Protein AF-A0A1H1GYV3-F1 (afdb_monomer)

Secondary structure (DSSP, 8-state):
-HHHHHHHHHHHHHHHHHHHHHHHHHHHHHS--TTGGGS-GGGS---PPP---TT--HHHHHHHHHHHHHHHH---HHHHTTT--S--HHHHHHHHHHHTT-----TTTSSS----HHHHHHHHHHTT-EEETTS---TT-EEEE-TT-TTTSSEEEEEEEEETTEEEEEEEEETTEEEEEEEETT--TTEEEEE----

Nearest PDB structures (foldseek):
  5d74-assembly1_A  TM=6.575E-01  e=1.748E-05  Streptococcus phage phi7917
  5d74-assembly2_B  TM=6.013E-01  e=2.850E-05  Streptococcus phage phi7917
  5d76-assembly1_A  TM=6.238E-01  e=1.311E-04  Streptococcus phage phi7917
  5d76-assembly2_B  TM=6.082E-01  e=2.414E-04  Streptococcus phage phi7917
  2vpm-assembly2_B  TM=6.627E-01  e=3.247E-01  Leishmania major

Structure (mmCIF, N/CA/C/O backbone):
data_AF-A0A1H1GYV3-F1
#
_entry.id   AF-A0A1H1GYV3-F1
#
loop_
_atom_site.group_PDB
_atom_site.id
_atom_site.type_symbol
_atom_site.label_atom_id
_atom_site.label_alt_id
_atom_site.label_comp_id
_atom_site.label_asym_id
_atom_site.label_entity_id
_atom_site.label_seq_id
_atom_site.pdbx_PDB_ins_code
_atom_site.Cartn_x
_atom_site.Cartn_y
_atom_site.Cartn_z
_atom_site.occupancy
_atom_site.B_iso_or_equiv
_atom_site.auth_seq_id
_atom_site.auth_comp_id
_atom_site.auth_asym_id
_atom_site.auth_atom_id
_atom_site.pdbx_PDB_model_num
ATOM 1 N N . MET A 1 1 ? 23.212 -19.363 -56.302 1.00 52.62 1 MET A N 1
ATOM 2 C CA . MET A 1 1 ? 22.316 -20.035 -55.326 1.00 52.62 1 MET A CA 1
ATOM 3 C C . MET A 1 1 ? 22.814 -19.980 -53.867 1.00 52.62 1 MET A C 1
ATOM 5 O O . MET A 1 1 ? 21.992 -20.130 -52.973 1.00 52.62 1 MET A O 1
ATOM 9 N N . GLY A 1 2 ? 24.108 -19.724 -53.598 1.00 55.53 2 GLY A N 1
ATOM 10 C CA . GLY A 1 2 ? 24.676 -19.698 -52.234 1.00 55.53 2 GLY A CA 1
ATOM 11 C C . GLY A 1 2 ? 24.345 -18.466 -51.373 1.00 55.53 2 GLY A C 1
ATOM 12 O O . GLY A 1 2 ? 24.032 -18.627 -50.199 1.00 55.53 2 GLY A O 1
ATOM 13 N N . LEU A 1 3 ? 24.311 -17.253 -51.946 1.00 57.91 3 LEU A N 1
ATOM 14 C CA . LEU A 1 3 ? 24.071 -16.017 -51.172 1.00 57.91 3 LEU A CA 1
ATOM 15 C C . LEU A 1 3 ? 22.674 -15.945 -50.528 1.00 57.91 3 LEU A C 1
ATOM 17 O O . LEU A 1 3 ? 22.533 -15.451 -49.416 1.00 57.91 3 LEU A O 1
ATOM 21 N N . ARG A 1 4 ? 21.639 -16.480 -51.192 1.00 62.22 4 ARG A N 1
ATOM 22 C CA . ARG A 1 4 ? 20.269 -16.518 -50.645 1.00 62.22 4 ARG A CA 1
ATOM 23 C C . ARG A 1 4 ? 20.151 -17.456 -49.439 1.00 62.22 4 ARG A C 1
ATOM 25 O O . ARG A 1 4 ? 19.466 -17.123 -48.483 1.00 62.22 4 ARG A O 1
ATOM 32 N N . LYS A 1 5 ? 20.851 -18.597 -49.460 1.00 62.12 5 LYS A N 1
ATOM 33 C CA . LYS A 1 5 ? 20.875 -19.548 -48.336 1.00 62.12 5 LYS A CA 1
ATOM 34 C C . LYS A 1 5 ? 21.636 -18.979 -47.135 1.00 62.12 5 LYS A C 1
ATOM 36 O O . LYS A 1 5 ? 21.176 -19.133 -46.010 1.00 62.12 5 LYS A O 1
ATOM 41 N N . ALA A 1 6 ? 22.738 -18.267 -47.382 1.00 67.69 6 ALA A N 1
ATOM 42 C CA . ALA A 1 6 ? 23.487 -17.567 -46.339 1.00 67.69 6 ALA A CA 1
ATOM 43 C C . ALA A 1 6 ? 22.666 -16.434 -45.695 1.00 67.69 6 ALA A C 1
ATOM 45 O O . ALA A 1 6 ? 22.614 -16.343 -44.474 1.00 67.69 6 ALA A O 1
ATOM 46 N N . GLY A 1 7 ? 21.953 -15.629 -46.494 1.00 68.88 7 GLY A N 1
ATOM 47 C CA . GLY A 1 7 ? 21.085 -14.563 -45.976 1.00 68.88 7 GLY A CA 1
ATOM 48 C C . GLY A 1 7 ? 19.929 -15.082 -45.113 1.00 68.88 7 GLY A C 1
ATOM 49 O O . GLY A 1 7 ? 19.650 -14.516 -44.060 1.00 68.88 7 GLY A O 1
ATOM 50 N N . ILE A 1 8 ? 19.306 -16.198 -45.508 1.00 78.81 8 ILE A N 1
ATOM 51 C CA . ILE A 1 8 ? 18.246 -16.845 -44.717 1.00 78.81 8 ILE A CA 1
ATOM 52 C C . ILE A 1 8 ? 18.808 -17.418 -43.408 1.00 78.81 8 ILE A C 1
ATOM 54 O O . ILE A 1 8 ? 18.185 -17.259 -42.362 1.00 78.81 8 ILE A O 1
ATOM 58 N N . ALA A 1 9 ? 19.993 -18.035 -43.438 1.00 77.62 9 ALA A N 1
ATOM 59 C CA . ALA A 1 9 ? 20.633 -18.573 -42.237 1.00 77.62 9 ALA A CA 1
ATOM 60 C C . ALA A 1 9 ? 21.000 -17.471 -41.228 1.00 77.62 9 ALA A C 1
ATOM 62 O O . ALA A 1 9 ? 20.769 -17.629 -40.032 1.00 77.62 9 ALA A O 1
ATOM 63 N N . VAL A 1 10 ? 21.512 -16.333 -41.707 1.00 82.50 10 VAL A N 1
ATOM 64 C CA . VAL A 1 10 ? 21.817 -15.169 -40.860 1.00 82.50 10 VAL A CA 1
ATOM 65 C C . VAL A 1 10 ? 20.538 -14.569 -40.273 1.00 82.50 10 VAL A C 1
ATOM 67 O O . VAL A 1 10 ? 20.485 -14.314 -39.074 1.00 82.50 10 VAL A O 1
ATOM 70 N N . ALA A 1 11 ? 19.482 -14.404 -41.074 1.00 83.12 11 ALA A N 1
ATOM 71 C CA . ALA A 1 11 ? 18.203 -13.888 -40.587 1.00 83.12 11 ALA A CA 1
ATOM 72 C C . ALA A 1 11 ? 17.563 -14.809 -39.533 1.00 83.12 11 ALA A C 1
ATOM 74 O O . ALA A 1 11 ? 17.081 -14.327 -38.511 1.00 83.12 11 ALA A O 1
ATOM 75 N N . ALA A 1 12 ? 17.610 -16.129 -39.741 1.00 85.50 12 ALA A N 1
ATOM 76 C CA . ALA A 1 12 ? 17.116 -17.108 -38.774 1.00 85.50 12 ALA A CA 1
ATOM 77 C C . ALA A 1 12 ? 17.917 -17.077 -37.462 1.00 85.50 12 ALA A C 1
ATOM 79 O O . ALA A 1 12 ? 17.336 -17.162 -36.383 1.00 85.50 12 ALA A O 1
ATOM 80 N N . MET A 1 13 ? 19.237 -16.900 -37.547 1.00 89.19 13 MET A N 1
ATOM 81 C CA . MET A 1 13 ? 20.107 -16.772 -36.378 1.00 89.19 13 MET A CA 1
ATOM 82 C C . MET A 1 13 ? 19.813 -15.494 -35.586 1.00 89.19 13 MET A C 1
ATOM 84 O O . MET A 1 13 ? 19.689 -15.548 -34.366 1.00 89.19 13 MET A O 1
ATOM 88 N N . ILE A 1 14 ? 19.634 -14.360 -36.271 1.00 87.69 14 ILE A N 1
ATOM 89 C CA . ILE A 1 14 ? 19.254 -13.093 -35.632 1.00 87.69 14 ILE A CA 1
ATOM 90 C C . ILE A 1 14 ? 17.877 -13.224 -34.975 1.00 87.69 14 ILE A C 1
ATOM 92 O O . ILE A 1 14 ? 17.725 -12.853 -33.816 1.00 87.69 14 ILE A O 1
ATOM 96 N N . ALA A 1 15 ? 16.891 -13.798 -35.668 1.00 87.56 15 ALA A N 1
ATOM 97 C CA . ALA A 1 15 ? 15.563 -14.019 -35.103 1.00 87.56 15 ALA A CA 1
ATOM 98 C C . ALA A 1 15 ? 15.618 -14.913 -33.852 1.00 87.56 15 ALA A C 1
ATOM 100 O O . ALA A 1 15 ? 15.019 -14.574 -32.835 1.00 87.56 15 ALA A O 1
ATOM 101 N N . ALA A 1 16 ? 16.390 -16.003 -33.888 1.00 87.56 16 ALA A N 1
ATOM 102 C CA . ALA A 1 16 ? 16.585 -16.873 -32.732 1.00 87.56 16 ALA A CA 1
ATOM 103 C C . ALA A 1 16 ? 17.240 -16.135 -31.553 1.00 87.56 16 ALA A C 1
ATOM 105 O O . ALA A 1 16 ? 16.792 -16.287 -30.420 1.00 87.56 16 ALA A O 1
ATOM 106 N N . LEU A 1 17 ? 18.248 -15.294 -31.810 1.00 89.12 17 LEU A N 1
ATOM 107 C CA . LEU A 1 17 ? 18.886 -14.469 -30.779 1.00 89.12 17 LEU A CA 1
ATOM 108 C C . LEU A 1 17 ? 17.922 -13.440 -30.180 1.00 89.12 17 LEU A C 1
ATOM 110 O O . LEU A 1 17 ? 17.933 -13.245 -28.969 1.00 89.12 17 LEU A O 1
ATOM 114 N N . VAL A 1 18 ? 17.062 -12.822 -30.993 1.00 88.25 18 VAL A N 1
ATOM 115 C CA . VAL A 1 18 ? 16.036 -11.883 -30.512 1.00 88.25 18 VAL A CA 1
ATOM 116 C C . VAL A 1 18 ? 15.004 -12.601 -29.644 1.00 88.25 18 VAL A C 1
ATOM 118 O O . VAL A 1 18 ? 14.682 -12.109 -28.565 1.00 88.25 18 VAL A O 1
ATOM 121 N N . VAL A 1 19 ? 14.524 -13.779 -30.058 1.00 87.75 19 VAL A N 1
ATOM 122 C CA . VAL A 1 19 ? 13.586 -14.579 -29.252 1.00 87.75 19 VAL A CA 1
ATOM 123 C C . VAL A 1 19 ? 14.237 -15.044 -27.948 1.00 87.75 19 VAL A C 1
ATOM 125 O O . VAL A 1 19 ? 13.610 -14.956 -26.897 1.00 87.75 19 VAL A O 1
ATOM 128 N N . LEU A 1 20 ? 15.500 -15.479 -27.985 1.00 86.06 20 LEU A N 1
ATOM 129 C CA . LEU A 1 20 ? 16.248 -15.860 -26.784 1.00 86.06 20 LEU A CA 1
ATOM 130 C C . LEU A 1 20 ? 16.445 -14.672 -25.839 1.00 86.06 20 LEU A C 1
ATOM 132 O O . LEU A 1 20 ? 16.192 -14.803 -24.646 1.00 86.06 20 LEU A O 1
ATOM 136 N N . ALA A 1 21 ? 16.841 -13.509 -26.358 1.00 76.12 21 ALA A N 1
ATOM 137 C CA . ALA A 1 21 ? 17.006 -12.300 -25.558 1.00 76.12 21 ALA A CA 1
ATOM 138 C C . ALA A 1 21 ? 15.676 -11.854 -24.932 1.00 76.12 21 ALA A C 1
ATOM 140 O O . ALA A 1 21 ? 15.627 -11.583 -23.735 1.00 76.12 21 ALA A O 1
ATOM 141 N N . ALA A 1 22 ? 14.585 -11.852 -25.705 1.00 73.69 22 ALA A N 1
ATOM 142 C CA . ALA A 1 22 ? 13.250 -11.537 -25.202 1.00 73.69 22 ALA A CA 1
ATOM 143 C C . ALA A 1 22 ? 12.781 -12.551 -24.145 1.00 73.69 22 ALA A C 1
ATOM 145 O O . ALA A 1 22 ? 12.235 -12.155 -23.119 1.00 73.69 22 ALA A O 1
ATOM 146 N N . GLY A 1 23 ? 13.047 -13.843 -24.355 1.00 73.25 23 GLY A N 1
ATOM 147 C CA . GLY A 1 23 ? 12.748 -14.903 -23.395 1.00 73.25 23 GLY A CA 1
ATOM 148 C C . GLY A 1 23 ? 13.534 -14.760 -22.092 1.00 73.25 23 GLY A C 1
ATOM 149 O O . GLY A 1 23 ? 12.954 -14.909 -21.021 1.00 73.25 23 GLY A O 1
ATOM 150 N N . ILE A 1 24 ? 14.822 -14.406 -22.162 1.00 71.12 24 ILE A N 1
ATOM 151 C CA . ILE A 1 24 ? 15.667 -14.145 -20.985 1.00 71.12 24 ILE A CA 1
ATOM 152 C C . ILE A 1 24 ? 15.170 -12.915 -20.221 1.00 71.12 24 ILE A C 1
ATOM 154 O O . ILE A 1 24 ? 15.070 -12.976 -19.000 1.00 71.12 24 ILE A O 1
ATOM 158 N N . VAL A 1 25 ? 14.820 -11.830 -20.921 1.00 66.69 25 VAL A N 1
ATOM 159 C CA . VAL A 1 25 ? 14.255 -10.614 -20.309 1.00 66.69 25 VAL A CA 1
ATOM 160 C C . VAL A 1 25 ? 12.902 -10.900 -19.655 1.00 66.69 25 VAL A C 1
ATOM 162 O O . VAL A 1 25 ? 12.630 -10.425 -18.554 1.00 66.69 25 VAL A O 1
ATOM 165 N N . TRP A 1 26 ? 12.053 -11.705 -20.295 1.00 65.44 26 TRP A N 1
ATOM 166 C CA . TRP A 1 26 ? 10.778 -12.124 -19.719 1.00 65.44 26 TRP A CA 1
ATOM 167 C C . TRP A 1 26 ? 10.974 -13.012 -18.482 1.00 65.44 26 TRP A C 1
ATOM 169 O O . TRP A 1 26 ? 10.362 -12.767 -17.448 1.00 65.44 26 TRP A O 1
ATOM 179 N N . LEU A 1 27 ? 11.884 -13.989 -18.531 1.00 58.94 27 LEU A N 1
ATOM 180 C CA . LEU A 1 27 ? 12.191 -14.838 -17.376 1.00 58.94 27 LEU A CA 1
ATOM 181 C C . LEU A 1 27 ? 12.815 -14.054 -16.219 1.00 58.94 27 LEU A C 1
ATOM 183 O O . LEU A 1 27 ? 12.454 -14.305 -15.074 1.00 58.94 27 LEU A O 1
ATOM 187 N N . SER A 1 28 ? 13.723 -13.113 -16.491 1.00 56.78 28 SER A N 1
ATOM 188 C CA . SER A 1 28 ? 14.370 -12.311 -15.447 1.00 56.78 28 SER A CA 1
ATOM 189 C C . SER A 1 28 ? 13.454 -11.255 -14.833 1.00 56.78 28 SER A C 1
ATOM 191 O O . SER A 1 28 ? 13.684 -10.834 -13.702 1.00 56.78 28 SER A O 1
ATOM 193 N N . SER A 1 29 ? 12.421 -10.828 -15.563 1.00 55.75 29 SER A N 1
ATOM 194 C CA . SER A 1 29 ? 11.376 -9.943 -15.039 1.00 55.75 29 SER A CA 1
ATOM 195 C C . SER A 1 29 ? 10.282 -10.706 -14.288 1.00 55.75 29 SER A C 1
ATOM 197 O O . SER A 1 29 ? 9.739 -10.190 -13.313 1.00 55.75 29 SER A O 1
ATOM 199 N N . ALA A 1 30 ? 9.978 -11.939 -14.698 1.00 53.56 30 ALA A N 1
ATOM 200 C CA . ALA A 1 30 ? 8.976 -12.778 -14.047 1.00 53.56 30 ALA A CA 1
ATOM 201 C C . ALA A 1 30 ? 9.509 -13.518 -12.803 1.00 53.56 30 ALA A C 1
ATOM 203 O O . ALA A 1 30 ? 8.740 -13.764 -11.871 1.00 53.56 30 ALA A O 1
ATOM 204 N N . TYR A 1 31 ? 10.807 -13.846 -12.757 1.00 51.66 31 TYR A N 1
ATOM 205 C CA . TYR A 1 31 ? 11.422 -14.662 -11.705 1.00 51.66 31 TYR A CA 1
ATOM 206 C C . TYR A 1 31 ? 12.784 -14.107 -11.261 1.00 51.66 31 TYR A C 1
ATOM 208 O O . TYR A 1 31 ? 13.603 -13.696 -12.083 1.00 51.66 31 TYR A O 1
ATOM 216 N N . GLU A 1 32 ? 13.073 -14.159 -9.954 1.00 53.47 32 GLU A N 1
ATOM 217 C CA . GLU A 1 32 ? 14.425 -13.884 -9.458 1.00 53.47 32 GLU A CA 1
ATOM 218 C C . GLU A 1 32 ? 15.400 -14.952 -9.985 1.00 53.47 32 GLU A C 1
ATOM 220 O O . GLU A 1 32 ? 15.352 -16.122 -9.609 1.00 53.47 32 GLU A O 1
ATOM 225 N N . THR A 1 33 ? 16.312 -14.548 -10.866 1.00 59.09 33 THR A N 1
ATOM 226 C CA . THR A 1 33 ? 17.396 -15.404 -11.368 1.00 59.09 33 THR A CA 1
ATOM 227 C C . THR A 1 33 ? 18.579 -15.439 -10.387 1.00 59.09 33 THR A C 1
ATOM 229 O O . THR A 1 33 ? 18.759 -14.498 -9.605 1.00 59.09 33 THR A O 1
ATOM 232 N N . PRO A 1 34 ? 19.467 -16.454 -10.458 1.00 57.06 34 PRO A N 1
ATOM 233 C CA . PRO A 1 34 ? 20.711 -16.471 -9.680 1.00 57.06 34 PRO A CA 1
ATOM 234 C C . PRO A 1 34 ? 21.585 -15.224 -9.892 1.00 57.06 34 PRO A C 1
ATOM 236 O O . PRO A 1 34 ? 22.294 -14.811 -8.980 1.00 57.06 34 PRO A O 1
ATOM 239 N N . LEU A 1 35 ? 21.505 -14.603 -11.076 1.00 59.16 35 LEU A N 1
ATOM 240 C CA . LEU A 1 35 ? 22.253 -13.395 -11.423 1.00 59.16 35 LEU A CA 1
ATOM 241 C C . LEU A 1 35 ? 21.668 -12.146 -10.746 1.00 59.16 35 LEU A C 1
ATOM 243 O O . LEU A 1 35 ? 22.401 -11.327 -10.201 1.00 59.16 35 LEU A O 1
ATOM 247 N N . THR A 1 36 ? 20.340 -12.017 -10.737 1.00 59.72 36 THR A N 1
ATOM 248 C CA . THR A 1 36 ? 19.644 -10.878 -10.118 1.00 59.72 36 THR A CA 1
ATOM 249 C C . THR A 1 36 ? 19.607 -10.967 -8.598 1.00 59.72 36 THR A C 1
ATOM 251 O O . THR A 1 36 ? 19.524 -9.934 -7.945 1.00 59.72 36 THR A O 1
ATOM 254 N N . LYS A 1 37 ? 19.717 -12.169 -8.015 1.00 59.88 37 LYS A N 1
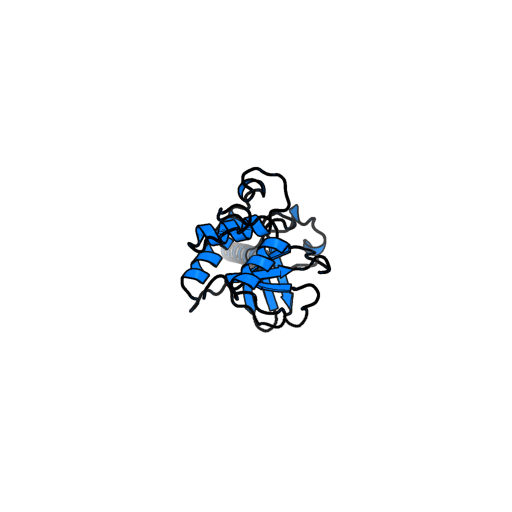ATOM 255 C CA . LYS A 1 37 ? 19.716 -12.390 -6.558 1.00 59.88 37 LYS A CA 1
ATOM 256 C C . LYS A 1 37 ? 20.755 -11.540 -5.815 1.00 59.88 37 LYS A C 1
ATOM 258 O O . LYS A 1 37 ? 20.495 -11.120 -4.692 1.00 59.88 37 LYS A O 1
ATOM 263 N N . HIS A 1 38 ? 21.907 -11.298 -6.442 1.00 64.12 38 HIS A N 1
ATOM 264 C CA . HIS A 1 38 ? 23.034 -10.571 -5.852 1.00 64.12 38 HIS A CA 1
ATOM 265 C C . HIS A 1 38 ? 23.146 -9.112 -6.304 1.00 64.12 38 HIS A C 1
ATOM 267 O O . HIS A 1 38 ? 24.066 -8.419 -5.873 1.00 64.12 38 HIS A O 1
ATOM 273 N N . LEU A 1 39 ? 22.242 -8.632 -7.163 1.00 64.75 39 LEU A N 1
ATOM 274 C CA . LEU A 1 39 ? 22.204 -7.213 -7.488 1.00 64.75 39 LEU A CA 1
ATOM 275 C C . LEU A 1 39 ? 21.705 -6.422 -6.268 1.00 64.75 39 LEU A C 1
ATOM 277 O O . LEU A 1 39 ? 20.747 -6.864 -5.623 1.00 64.75 39 LEU A O 1
ATOM 281 N N . PRO A 1 40 ? 22.297 -5.245 -5.980 1.00 61.78 40 PRO A N 1
ATOM 282 C CA . PRO A 1 40 ? 21.663 -4.243 -5.129 1.00 61.78 40 PRO A CA 1
ATOM 283 C C . PRO A 1 40 ? 20.214 -4.048 -5.582 1.00 61.78 40 PRO A C 1
ATOM 285 O O . PRO A 1 40 ? 19.962 -4.030 -6.791 1.00 61.78 40 PRO A O 1
ATOM 288 N N . ALA A 1 41 ? 19.259 -3.901 -4.661 1.00 61.09 41 ALA A N 1
ATOM 289 C CA . ALA A 1 41 ? 17.850 -3.762 -5.043 1.00 61.09 41 ALA A CA 1
ATOM 290 C C . ALA A 1 41 ? 17.605 -2.568 -5.975 1.00 61.09 41 ALA A C 1
ATOM 292 O O . ALA A 1 41 ? 16.713 -2.610 -6.813 1.00 61.09 41 ALA A O 1
ATOM 293 N N . GLU A 1 42 ? 18.468 -1.558 -5.896 1.00 60.94 42 GLU A N 1
ATOM 294 C CA . GLU A 1 42 ? 18.484 -0.366 -6.751 1.00 60.94 42 GLU A CA 1
ATOM 295 C C . GLU A 1 42 ? 18.727 -0.693 -8.235 1.00 60.94 42 GLU A C 1
ATOM 297 O O . GLU A 1 42 ? 18.334 0.063 -9.120 1.00 60.94 42 GLU A O 1
ATOM 302 N N . LEU A 1 43 ? 19.359 -1.838 -8.513 1.00 62.59 43 LEU A N 1
ATOM 303 C CA . LEU A 1 43 ? 19.640 -2.349 -9.855 1.00 62.59 43 LEU A CA 1
ATOM 304 C C . LEU A 1 43 ? 18.699 -3.491 -10.267 1.00 62.59 43 LEU A C 1
ATOM 306 O O . LEU A 1 43 ? 18.755 -3.941 -11.415 1.00 62.59 43 LEU A O 1
ATOM 310 N N . LYS A 1 44 ? 17.839 -3.982 -9.364 1.00 66.69 44 LYS A N 1
ATOM 311 C CA . LYS A 1 44 ? 16.824 -4.980 -9.714 1.00 66.69 44 LYS A CA 1
ATOM 312 C C . LYS A 1 44 ? 15.692 -4.292 -10.495 1.00 66.69 44 LYS A C 1
ATOM 314 O O . LYS A 1 44 ? 15.154 -3.289 -10.026 1.00 66.69 44 LYS A O 1
ATOM 319 N N . PRO A 1 45 ? 15.285 -4.814 -11.667 1.00 70.00 45 PRO A N 1
ATOM 320 C CA . PRO A 1 45 ? 14.138 -4.274 -12.387 1.00 70.00 45 PRO A CA 1
ATOM 321 C C . PRO A 1 45 ? 12.878 -4.324 -11.515 1.00 70.00 45 PRO A C 1
ATOM 323 O O . PRO A 1 45 ? 12.488 -5.394 -11.046 1.00 70.00 45 PRO A O 1
ATOM 326 N N . ARG A 1 46 ? 12.216 -3.178 -11.316 1.00 83.94 46 ARG A N 1
ATOM 327 C CA . ARG A 1 46 ? 10.893 -3.142 -10.683 1.00 83.94 46 ARG A CA 1
ATOM 328 C C . ARG A 1 46 ? 9.854 -3.592 -11.700 1.00 83.94 46 ARG A C 1
ATOM 330 O O . ARG A 1 46 ? 9.575 -2.887 -12.668 1.00 83.94 46 ARG A O 1
ATOM 337 N N . VAL A 1 47 ? 9.291 -4.771 -11.476 1.00 86.38 47 VAL A N 1
ATOM 338 C CA . VAL A 1 47 ? 8.266 -5.358 -12.340 1.00 86.38 47 VAL A CA 1
ATOM 339 C C . VAL A 1 47 ? 6.966 -5.392 -11.568 1.00 86.38 47 VAL A C 1
ATOM 341 O O . VAL A 1 47 ? 6.889 -5.969 -10.484 1.00 86.38 47 VAL A O 1
ATOM 344 N N . TYR A 1 48 ? 5.943 -4.751 -12.119 1.00 91.06 48 TYR A N 1
ATOM 345 C CA . TYR A 1 48 ? 4.620 -4.832 -11.528 1.00 91.06 48 TYR A CA 1
ATOM 346 C C . TYR A 1 48 ? 4.035 -6.220 -11.777 1.00 91.06 48 TYR A C 1
ATOM 348 O O . TYR A 1 48 ? 4.140 -6.732 -12.897 1.00 91.06 48 TYR A O 1
ATOM 356 N N . PRO A 1 49 ? 3.435 -6.847 -10.759 1.00 91.81 49 PRO A N 1
ATOM 357 C CA . PRO A 1 49 ? 2.880 -8.181 -10.902 1.00 91.81 49 PRO A CA 1
ATOM 358 C C . PRO A 1 49 ? 1.705 -8.196 -11.882 1.00 91.81 49 PRO A C 1
ATOM 360 O O . PRO A 1 49 ? 0.987 -7.212 -12.037 1.00 91.81 49 PRO A O 1
ATOM 363 N N . ALA A 1 50 ? 1.476 -9.340 -12.523 1.00 90.31 50 ALA A N 1
ATOM 364 C CA . ALA A 1 50 ? 0.237 -9.555 -13.256 1.00 90.31 50 ALA A CA 1
ATOM 365 C C . ALA A 1 50 ? -0.935 -9.571 -12.263 1.00 90.31 50 ALA A C 1
ATOM 367 O O . ALA A 1 50 ? -0.926 -10.340 -11.301 1.00 90.31 50 ALA A O 1
ATOM 368 N N . VAL A 1 51 ? -1.925 -8.713 -12.498 1.00 93.62 51 VAL A N 1
ATOM 369 C CA . VAL A 1 51 ? -3.112 -8.567 -11.654 1.00 93.62 51 VAL A CA 1
ATOM 370 C C . VAL A 1 51 ? -4.337 -8.905 -12.491 1.00 93.62 51 VAL A C 1
ATOM 372 O O . VAL A 1 51 ? -4.585 -8.260 -13.508 1.00 93.62 51 VAL A O 1
ATOM 375 N N . ASP A 1 52 ? -5.095 -9.914 -12.065 1.00 93.38 52 ASP A N 1
ATOM 376 C CA . ASP A 1 52 ? -6.401 -10.221 -12.643 1.00 93.38 52 ASP A CA 1
ATOM 377 C C . ASP A 1 52 ? -7.476 -9.407 -11.919 1.00 93.38 52 ASP A C 1
ATOM 379 O O . ASP A 1 52 ? -7.703 -9.578 -10.720 1.00 93.38 52 ASP A O 1
ATOM 383 N N . MET A 1 53 ? -8.111 -8.493 -12.651 1.00 95.12 53 MET A N 1
ATOM 384 C CA . MET A 1 53 ? -9.187 -7.640 -12.138 1.00 95.12 53 MET A CA 1
ATOM 385 C C . MET A 1 53 ? -10.578 -8.130 -12.559 1.00 95.12 53 MET A C 1
ATOM 387 O O . MET A 1 53 ? -11.583 -7.472 -12.279 1.00 95.12 53 MET A O 1
ATOM 391 N N . THR A 1 54 ? -10.655 -9.269 -13.250 1.00 95.62 54 THR A N 1
ATOM 392 C CA . THR A 1 54 ? -11.905 -9.790 -13.803 1.00 95.62 54 THR A CA 1
ATOM 393 C C . THR A 1 54 ? -12.895 -10.102 -12.686 1.00 95.62 54 THR A C 1
ATOM 395 O O . THR A 1 54 ? -12.604 -10.859 -11.765 1.00 95.62 54 THR A O 1
ATOM 398 N N . GLY A 1 55 ? -14.092 -9.518 -12.772 1.00 94.88 55 GLY A N 1
ATOM 399 C CA . GLY A 1 55 ? -15.160 -9.751 -11.796 1.00 94.88 55 GLY A CA 1
ATOM 400 C C . GLY A 1 55 ? -14.936 -9.112 -10.421 1.00 94.88 55 GLY A C 1
ATOM 401 O O . GLY A 1 55 ? -15.723 -9.378 -9.515 1.00 94.88 55 GLY A O 1
ATOM 402 N N . LEU A 1 56 ? -13.903 -8.277 -10.247 1.00 96.56 56 LEU A N 1
ATOM 403 C CA . LEU A 1 56 ? -13.731 -7.496 -9.022 1.00 96.56 56 LEU A CA 1
ATOM 404 C C . LEU A 1 56 ? -14.743 -6.347 -8.941 1.00 96.56 56 LEU A C 1
ATOM 406 O O . LEU A 1 56 ? -15.193 -5.810 -9.953 1.00 96.56 56 LEU A O 1
ATOM 410 N N . ASP A 1 57 ? -15.052 -5.938 -7.710 1.00 97.31 57 ASP A N 1
ATOM 411 C CA . ASP A 1 57 ? -15.832 -4.728 -7.451 1.00 97.31 57 ASP A CA 1
ATOM 412 C C . ASP A 1 57 ? -15.163 -3.493 -8.100 1.00 97.31 57 ASP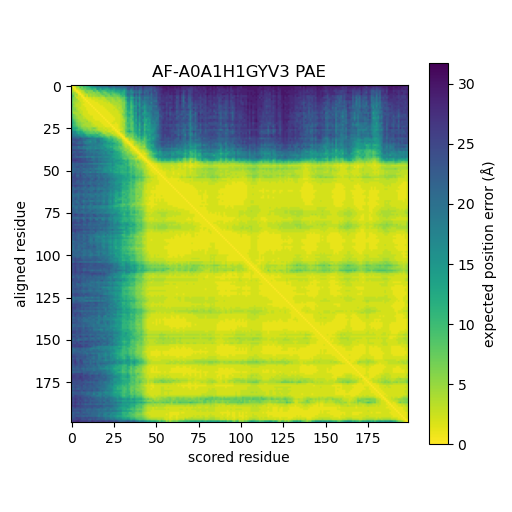 A C 1
ATOM 414 O O . ASP A 1 57 ? -13.938 -3.346 -7.991 1.00 97.31 57 ASP A O 1
ATOM 418 N N . PRO A 1 58 ? -15.918 -2.572 -8.734 1.00 98.06 58 PRO A N 1
ATOM 419 C CA . PRO A 1 58 ? -15.348 -1.389 -9.382 1.00 98.06 58 PRO A CA 1
ATOM 420 C C . PRO A 1 58 ? -14.457 -0.527 -8.475 1.00 98.06 58 PRO A C 1
ATOM 422 O O . PRO A 1 58 ? -13.515 0.103 -8.955 1.00 98.06 58 PRO A O 1
ATOM 425 N N . ALA A 1 59 ? -14.725 -0.478 -7.170 1.00 98.06 59 ALA A N 1
ATOM 426 C CA . ALA A 1 59 ? -13.881 0.231 -6.217 1.00 98.06 59 ALA A CA 1
ATOM 427 C C . ALA A 1 59 ? -12.535 -0.481 -6.002 1.00 98.06 59 ALA A C 1
ATOM 429 O O . ALA A 1 59 ? -11.505 0.185 -5.910 1.00 98.06 59 ALA A O 1
ATOM 430 N N . ARG A 1 60 ? -12.507 -1.823 -6.008 1.00 98.50 60 ARG A N 1
ATOM 431 C CA . ARG A 1 60 ? -11.251 -2.598 -5.975 1.00 98.50 60 ARG A CA 1
ATOM 432 C C . ARG A 1 60 ? -10.438 -2.381 -7.245 1.00 98.50 60 ARG A C 1
ATOM 434 O O . ARG A 1 60 ? -9.228 -2.208 -7.154 1.00 98.50 60 ARG A O 1
ATOM 441 N N . VAL A 1 61 ? -11.099 -2.320 -8.402 1.00 98.56 61 VAL A N 1
ATOM 442 C CA . VAL A 1 61 ? -10.441 -1.992 -9.678 1.00 98.56 61 VAL A CA 1
ATOM 443 C C . VAL A 1 61 ? -9.736 -0.635 -9.584 1.00 98.56 61 VAL A C 1
ATOM 445 O O . VAL A 1 61 ? -8.536 -0.569 -9.841 1.00 98.56 61 VAL A O 1
ATOM 448 N N . ARG A 1 62 ? -10.418 0.415 -9.095 1.00 98.62 62 ARG A N 1
ATOM 449 C CA . ARG A 1 62 ? -9.800 1.744 -8.910 1.00 98.62 62 ARG A CA 1
ATOM 450 C C . ARG A 1 62 ? -8.598 1.721 -7.965 1.00 98.62 62 ARG A C 1
ATOM 452 O O . ARG A 1 62 ? -7.585 2.344 -8.272 1.00 98.62 62 ARG A O 1
ATOM 459 N N . ILE A 1 63 ? -8.671 0.977 -6.853 1.00 98.81 63 ILE A N 1
ATOM 460 C CA . ILE A 1 63 ? -7.515 0.789 -5.957 1.00 98.81 63 ILE A CA 1
ATOM 461 C C . ILE A 1 63 ? -6.334 0.219 -6.743 1.00 98.81 63 ILE A C 1
ATOM 463 O O . ILE A 1 63 ? -5.244 0.783 -6.705 1.00 98.81 63 ILE A O 1
ATOM 467 N N . LEU A 1 64 ? -6.537 -0.878 -7.473 1.00 98.75 64 LEU A N 1
ATOM 468 C CA . LEU A 1 64 ? -5.457 -1.572 -8.173 1.00 98.75 64 LEU A CA 1
ATOM 469 C C . LEU A 1 64 ? -4.870 -0.732 -9.318 1.00 98.75 64 LEU A C 1
ATOM 471 O O . LEU A 1 64 ? -3.651 -0.711 -9.494 1.00 98.75 64 LEU A O 1
ATOM 475 N N . GLU A 1 65 ? -5.701 0.015 -10.046 1.00 98.56 65 GLU A N 1
ATOM 476 C CA . GLU A 1 65 ? -5.263 0.982 -11.061 1.00 98.56 65 GLU A CA 1
ATOM 477 C C . GLU A 1 65 ? -4.427 2.117 -10.451 1.00 98.56 65 GLU A C 1
ATOM 479 O O . GLU A 1 65 ? -3.371 2.473 -10.984 1.00 98.56 65 GLU A O 1
ATOM 484 N N . ASN A 1 66 ? -4.850 2.652 -9.303 1.00 98.69 66 ASN A N 1
ATOM 485 C CA . ASN A 1 66 ? -4.100 3.668 -8.570 1.00 98.69 66 ASN A CA 1
ATOM 486 C C . ASN A 1 66 ? -2.761 3.110 -8.055 1.00 98.69 66 ASN A C 1
ATOM 488 O O . ASN A 1 66 ? -1.724 3.737 -8.264 1.00 98.69 66 ASN A O 1
ATOM 492 N N . VAL A 1 67 ? -2.743 1.901 -7.482 1.00 98.75 67 VAL A N 1
ATOM 493 C CA . VAL A 1 67 ? -1.501 1.217 -7.074 1.00 98.75 67 VAL A CA 1
ATOM 494 C C . VAL A 1 67 ? -0.564 1.014 -8.267 1.00 98.75 67 VAL A C 1
ATOM 496 O O . VAL A 1 67 ? 0.634 1.268 -8.148 1.00 98.75 67 VAL A O 1
ATOM 499 N N . ARG A 1 68 ? -1.085 0.589 -9.427 1.00 98.31 68 ARG A N 1
ATOM 500 C CA . ARG A 1 68 ? -0.306 0.435 -10.667 1.00 98.31 68 ARG A CA 1
ATOM 501 C C . ARG A 1 68 ? 0.311 1.756 -11.109 1.00 98.31 68 ARG A C 1
ATOM 503 O O . ARG A 1 68 ? 1.512 1.797 -11.375 1.00 98.31 68 ARG A O 1
ATOM 510 N N . ARG A 1 69 ? -0.488 2.826 -11.159 1.00 98.25 69 ARG A N 1
ATOM 511 C CA . ARG A 1 69 ? -0.010 4.161 -11.535 1.00 98.25 69 ARG A CA 1
ATOM 512 C C . ARG A 1 69 ? 1.112 4.623 -10.612 1.00 98.25 69 ARG A C 1
ATOM 514 O O . ARG A 1 69 ? 2.132 5.106 -11.099 1.00 98.25 69 ARG A O 1
ATOM 521 N N . GLU A 1 70 ? 0.934 4.484 -9.301 1.00 98.06 70 GLU A N 1
ATOM 522 C CA . GLU A 1 70 ? 1.946 4.926 -8.345 1.00 98.06 70 GLU A CA 1
ATOM 523 C C . GLU A 1 70 ? 3.203 4.053 -8.399 1.00 98.06 70 GLU A C 1
ATOM 525 O O . GLU A 1 70 ? 4.309 4.587 -8.350 1.00 98.06 70 GLU A O 1
ATOM 530 N N . PHE A 1 71 ? 3.072 2.741 -8.609 1.00 97.56 71 PHE A N 1
ATOM 531 C CA . PHE A 1 71 ? 4.222 1.867 -8.848 1.00 97.56 71 PHE A CA 1
ATOM 532 C C . PHE A 1 71 ? 5.041 2.319 -10.065 1.00 97.56 71 PHE A C 1
ATOM 534 O O . PHE A 1 71 ? 6.271 2.400 -9.983 1.00 97.56 71 PHE A O 1
ATOM 541 N N . ASP A 1 72 ? 4.375 2.641 -11.177 1.00 96.06 72 ASP A N 1
ATOM 542 C CA . ASP A 1 72 ? 5.030 3.110 -12.402 1.00 96.06 72 ASP A CA 1
ATOM 543 C C . ASP A 1 72 ? 5.705 4.470 -12.203 1.00 96.06 72 ASP A C 1
ATOM 545 O O . ASP A 1 72 ? 6.847 4.657 -12.623 1.00 96.06 72 ASP A O 1
ATOM 549 N N . ALA A 1 73 ? 5.032 5.399 -11.518 1.00 96.75 73 ALA A N 1
ATOM 550 C CA . ALA A 1 73 ? 5.562 6.732 -11.252 1.00 96.75 73 ALA A CA 1
ATOM 551 C C . ALA A 1 73 ? 6.703 6.737 -10.220 1.00 96.75 73 ALA A C 1
ATOM 553 O O . ALA A 1 73 ? 7.580 7.594 -10.293 1.00 96.75 73 ALA A O 1
ATOM 554 N N . ASN A 1 74 ? 6.676 5.805 -9.259 1.00 95.81 74 ASN A N 1
ATOM 555 C CA . ASN A 1 74 ? 7.622 5.670 -8.147 1.00 95.81 74 ASN A CA 1
ATOM 556 C C . ASN A 1 74 ? 7.974 6.991 -7.463 1.00 95.81 74 ASN A C 1
ATOM 558 O O . ASN A 1 74 ? 9.146 7.334 -7.288 1.00 95.81 74 ASN A O 1
ATOM 562 N N . ARG A 1 75 ? 6.946 7.772 -7.134 1.00 95.69 75 ARG A N 1
ATOM 563 C CA . ARG A 1 75 ? 7.135 9.082 -6.512 1.00 95.69 75 ARG A CA 1
ATOM 564 C C . ARG A 1 75 ? 7.828 8.936 -5.149 1.00 95.69 75 ARG A C 1
ATOM 566 O O . ARG A 1 75 ? 7.654 7.913 -4.484 1.00 95.69 75 ARG A O 1
ATOM 573 N N . PRO A 1 76 ? 8.612 9.942 -4.722 1.00 95.81 76 PRO A N 1
ATOM 574 C CA . PRO A 1 76 ? 9.279 9.901 -3.426 1.00 95.81 76 PRO A CA 1
ATOM 575 C C . PRO A 1 76 ? 8.265 9.906 -2.279 1.00 95.81 76 PRO A C 1
ATOM 577 O O . PRO A 1 76 ? 7.158 10.419 -2.426 1.00 95.81 76 PRO A O 1
ATOM 580 N N . GLY A 1 77 ? 8.676 9.411 -1.110 1.00 95.94 77 GLY A N 1
ATOM 581 C CA . GLY A 1 77 ? 7.825 9.362 0.083 1.00 95.94 77 GLY A CA 1
ATOM 582 C C . GLY A 1 77 ? 7.216 10.706 0.470 1.00 95.94 77 GLY A C 1
ATOM 583 O O . GLY A 1 77 ? 6.030 10.767 0.770 1.00 95.94 77 GLY A O 1
ATOM 584 N N . THR A 1 78 ? 7.983 11.790 0.320 1.00 96.81 78 THR A N 1
ATOM 585 C CA . THR A 1 78 ? 7.545 13.173 0.576 1.00 96.81 78 THR A CA 1
ATOM 586 C C . THR A 1 78 ? 6.343 13.611 -0.261 1.00 96.81 78 THR A C 1
ATOM 588 O O . THR A 1 78 ? 5.637 14.534 0.133 1.00 96.81 78 THR A O 1
ATOM 591 N N . TYR A 1 79 ? 6.061 12.956 -1.391 1.00 97.31 79 TYR A N 1
ATOM 592 C CA . TYR A 1 79 ? 4.820 13.177 -2.135 1.00 97.31 79 TYR A CA 1
ATOM 593 C C . TYR A 1 79 ? 3.591 12.661 -1.369 1.00 97.31 79 TYR A C 1
ATOM 595 O O . TYR A 1 79 ? 2.554 13.319 -1.355 1.00 97.31 79 TYR A O 1
ATOM 603 N N . PHE A 1 80 ? 3.713 11.499 -0.723 1.00 97.62 80 PHE A N 1
ATOM 604 C CA . PHE A 1 80 ? 2.631 10.851 0.023 1.00 97.62 80 PHE A CA 1
ATOM 605 C C . PHE A 1 80 ? 2.483 11.425 1.437 1.00 97.62 80 PHE A C 1
ATOM 607 O O . PHE A 1 80 ? 1.364 11.583 1.920 1.00 97.62 80 PHE A O 1
ATOM 614 N N . SER A 1 81 ? 3.595 11.787 2.078 1.00 95.88 81 SER A N 1
ATOM 615 C CA . SER A 1 81 ? 3.650 12.333 3.441 1.00 95.88 81 SER A CA 1
ATOM 616 C C . SER A 1 81 ? 3.550 13.866 3.506 1.00 95.88 81 SER A C 1
ATOM 618 O O . SER A 1 81 ? 3.987 14.477 4.478 1.00 95.88 81 SER A O 1
ATOM 620 N N . GLU A 1 82 ? 3.004 14.519 2.472 1.00 93.94 82 GLU A N 1
ATOM 621 C CA . GLU A 1 82 ? 2.789 15.980 2.432 1.00 93.94 82 GLU A CA 1
ATOM 622 C C . GLU A 1 82 ? 4.063 16.808 2.723 1.00 93.94 82 GLU A C 1
ATOM 624 O O . GLU A 1 82 ? 4.025 17.867 3.348 1.00 93.94 82 GLU A O 1
ATOM 629 N N . GLY A 1 83 ? 5.214 16.324 2.250 1.00 95.38 83 GLY A N 1
ATOM 630 C CA . GLY A 1 83 ? 6.522 16.968 2.399 1.00 95.38 83 GLY A CA 1
ATOM 631 C C . GLY A 1 83 ? 7.315 16.556 3.643 1.00 95.38 83 GLY A C 1
ATOM 632 O O . GLY A 1 83 ? 8.449 17.005 3.792 1.00 95.38 83 GLY A O 1
ATOM 633 N N . VAL A 1 84 ? 6.766 15.707 4.517 1.00 95.25 84 VAL A N 1
ATOM 634 C CA . VAL A 1 84 ? 7.431 15.262 5.754 1.00 95.25 84 VAL A CA 1
ATOM 635 C C . VAL A 1 84 ? 8.379 14.088 5.484 1.00 95.25 84 VAL A C 1
ATOM 637 O O . VAL A 1 84 ? 8.020 13.130 4.802 1.00 95.25 84 VAL A O 1
ATOM 640 N N . GLU A 1 85 ? 9.592 14.126 6.039 1.00 95.38 85 GLU A N 1
ATOM 641 C CA . GLU A 1 85 ? 10.518 12.987 6.002 1.00 95.38 85 GLU A CA 1
ATOM 642 C C . GLU A 1 85 ? 10.179 11.972 7.105 1.00 95.38 85 GLU A C 1
ATOM 644 O O . GLU A 1 85 ? 10.572 12.125 8.260 1.00 95.38 85 GLU A O 1
ATOM 649 N N . GLU A 1 86 ? 9.436 10.923 6.748 1.00 94.44 86 GLU A N 1
ATOM 650 C CA . GLU A 1 86 ? 8.991 9.868 7.667 1.00 94.44 86 GLU A CA 1
ATOM 651 C C . GLU A 1 86 ? 8.769 8.527 6.936 1.00 94.44 86 GLU A C 1
ATOM 653 O O . GLU A 1 86 ? 8.712 8.497 5.702 1.00 94.44 86 GLU A O 1
ATOM 658 N N . PRO A 1 87 ? 8.625 7.395 7.657 1.00 96.81 87 PRO A N 1
ATOM 659 C CA . PRO A 1 87 ? 8.117 6.161 7.066 1.00 96.81 87 PRO A CA 1
ATOM 660 C C . PRO A 1 87 ? 6.709 6.361 6.489 1.00 96.81 87 PRO A C 1
ATOM 662 O O . PRO A 1 87 ? 5.764 6.597 7.227 1.00 96.81 87 PRO A O 1
ATOM 665 N N . TRP A 1 88 ? 6.560 6.192 5.177 1.00 98.38 88 TRP A N 1
ATOM 666 C CA . TRP A 1 88 ? 5.376 6.644 4.428 1.00 98.38 88 TRP A CA 1
ATOM 667 C C . TRP A 1 88 ? 4.503 5.504 3.872 1.00 98.38 88 TRP A C 1
ATOM 669 O O . TRP A 1 88 ? 3.687 5.701 2.974 1.00 98.38 88 TRP A O 1
ATOM 679 N N . CYS A 1 89 ? 4.660 4.273 4.371 1.00 98.50 89 CYS A N 1
ATOM 680 C CA . CYS A 1 89 ? 3.871 3.124 3.897 1.00 98.50 89 CYS A CA 1
ATOM 681 C C . CYS A 1 89 ? 2.357 3.288 4.134 1.00 98.50 89 CYS A C 1
ATOM 683 O O . CYS A 1 89 ? 1.554 2.964 3.261 1.00 98.50 89 CYS A O 1
ATOM 685 N N . ALA A 1 90 ? 1.950 3.844 5.280 1.00 98.56 90 ALA A N 1
ATOM 686 C CA . ALA A 1 90 ? 0.541 4.113 5.564 1.00 98.56 90 ALA A CA 1
ATOM 687 C C . ALA A 1 90 ? 0.030 5.388 4.868 1.00 98.56 90 ALA A C 1
ATOM 689 O O . ALA A 1 90 ? -1.140 5.438 4.481 1.00 98.56 90 ALA A O 1
ATOM 690 N N . ASP A 1 91 ? 0.899 6.368 4.605 1.00 98.50 91 ASP A N 1
ATOM 691 C CA . ASP A 1 91 ? 0.580 7.509 3.737 1.00 98.50 91 ASP A CA 1
ATOM 692 C C . ASP A 1 91 ? 0.298 7.079 2.302 1.00 98.50 91 ASP A C 1
ATOM 694 O O . ASP A 1 91 ? -0.667 7.546 1.693 1.00 98.50 91 ASP A O 1
ATOM 698 N N . PHE A 1 92 ? 1.097 6.145 1.778 1.00 98.75 92 PHE A N 1
ATOM 699 C CA . PHE A 1 92 ? 0.866 5.528 0.476 1.00 98.75 92 PHE A CA 1
ATOM 700 C C . PHE A 1 92 ? -0.519 4.876 0.420 1.00 98.75 92 PHE A C 1
ATOM 702 O O . PHE A 1 92 ? -1.300 5.173 -0.485 1.00 98.75 92 PHE A O 1
ATOM 709 N N . VAL A 1 93 ? -0.869 4.062 1.424 1.00 98.81 93 VAL A N 1
ATOM 710 C CA . VAL A 1 93 ? -2.207 3.455 1.519 1.00 98.81 93 VAL A CA 1
ATOM 711 C C . VAL A 1 93 ? -3.303 4.517 1.597 1.00 98.81 93 VAL A C 1
ATOM 713 O O . VAL A 1 93 ? -4.262 4.462 0.828 1.00 98.81 93 VAL A O 1
ATOM 716 N N . SER A 1 94 ? -3.157 5.509 2.475 1.00 98.50 94 SER A N 1
ATOM 717 C CA . SER A 1 94 ? -4.138 6.587 2.640 1.00 98.50 94 SER A CA 1
ATOM 718 C C . SER A 1 94 ? -4.353 7.369 1.339 1.00 98.50 94 SER A C 1
ATOM 720 O O . SER A 1 94 ? -5.489 7.688 0.990 1.00 98.50 94 SER A O 1
ATOM 722 N N . THR A 1 95 ? -3.271 7.642 0.605 1.00 98.56 95 THR A N 1
ATOM 723 C CA . THR A 1 95 ? -3.292 8.390 -0.658 1.00 98.56 95 THR A CA 1
ATOM 724 C C . THR A 1 95 ? -3.972 7.589 -1.758 1.00 98.56 95 THR A C 1
ATOM 726 O O . THR A 1 95 ? -4.886 8.097 -2.402 1.00 98.56 95 THR A O 1
ATOM 729 N N . VAL A 1 96 ? -3.593 6.319 -1.935 1.00 98.75 96 VAL A N 1
ATOM 730 C CA . VAL A 1 96 ? -4.234 5.433 -2.917 1.00 98.75 96 VAL A CA 1
ATOM 731 C C . VAL A 1 96 ? -5.726 5.296 -2.626 1.00 98.75 96 VAL A C 1
ATOM 733 O O . VAL A 1 96 ? -6.531 5.363 -3.553 1.00 98.75 96 VAL A O 1
ATOM 736 N N . LEU A 1 97 ? -6.121 5.133 -1.360 1.00 98.6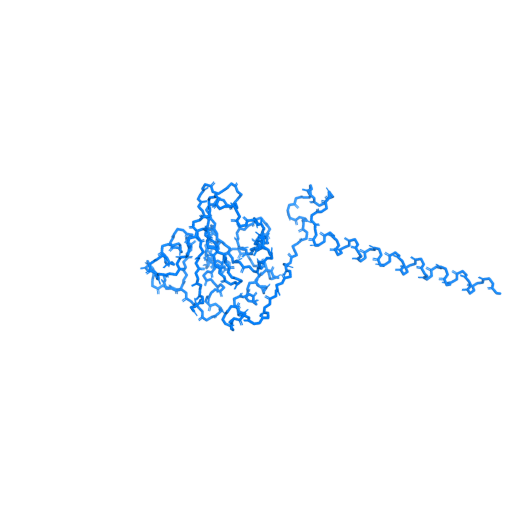9 97 LEU A N 1
ATOM 737 C CA . LEU A 1 97 ? -7.534 5.026 -0.999 1.00 98.69 97 LEU A CA 1
ATOM 738 C C . LEU A 1 97 ? -8.293 6.329 -1.262 1.00 98.69 97 LEU A C 1
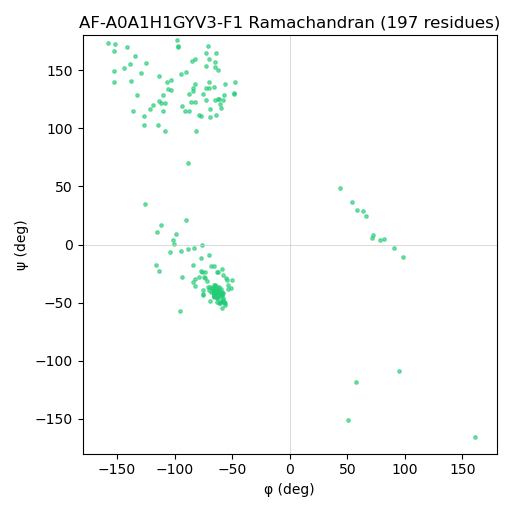ATOM 740 O O . LEU A 1 97 ? -9.374 6.278 -1.847 1.00 98.69 97 LEU A O 1
ATOM 744 N N . ARG A 1 98 ? -7.722 7.491 -0.926 1.00 98.25 98 ARG A N 1
ATOM 745 C CA . ARG A 1 98 ? -8.296 8.798 -1.281 1.00 98.25 98 ARG A CA 1
ATOM 746 C C . ARG A 1 98 ? -8.514 8.922 -2.788 1.00 98.25 98 ARG A C 1
ATOM 748 O O . ARG A 1 98 ? -9.620 9.242 -3.208 1.00 98.25 98 ARG A O 1
ATOM 755 N N . ASP A 1 99 ? -7.496 8.611 -3.583 1.00 98.31 99 ASP A N 1
ATOM 756 C CA . ASP A 1 99 ? -7.543 8.709 -5.047 1.00 98.31 99 ASP A CA 1
ATOM 757 C C . ASP A 1 99 ? -8.454 7.640 -5.687 1.00 98.31 99 ASP A C 1
ATOM 759 O O . ASP A 1 99 ? -8.722 7.685 -6.886 1.00 98.31 99 ASP A O 1
ATOM 763 N N . SER A 1 100 ? -8.927 6.667 -4.899 1.00 98.44 100 SER A N 1
ATOM 764 C CA . SER A 1 100 ? -9.890 5.629 -5.304 1.00 98.44 100 SER A CA 1
ATOM 765 C C . SER A 1 100 ? -11.334 5.942 -4.888 1.00 98.44 100 SER A C 1
ATOM 767 O O . SER A 1 100 ? -12.199 5.067 -4.996 1.00 98.44 100 SER A O 1
ATOM 769 N N . ASP A 1 101 ? -11.595 7.155 -4.389 1.00 97.75 101 ASP A N 1
ATOM 770 C CA . ASP A 1 101 ? -12.864 7.585 -3.778 1.00 97.75 101 ASP A CA 1
ATOM 771 C C . ASP A 1 101 ? -13.220 6.824 -2.486 1.00 97.75 101 ASP A C 1
ATOM 773 O O . ASP A 1 101 ? -14.386 6.634 -2.143 1.00 97.75 101 ASP A O 1
ATOM 777 N N . LEU A 1 102 ? -12.199 6.369 -1.757 1.00 97.50 102 LEU A N 1
ATOM 778 C CA . LEU A 1 102 ? -12.304 5.611 -0.506 1.00 97.50 102 LEU A CA 1
ATOM 779 C C . LEU A 1 102 ? -11.494 6.278 0.612 1.00 97.50 102 LEU A C 1
ATOM 781 O O . LEU A 1 102 ? -10.892 5.596 1.444 1.00 97.50 102 LEU A O 1
ATOM 785 N N . ALA A 1 103 ? -11.451 7.613 0.608 1.00 97.19 103 ALA A N 1
ATOM 786 C CA . ALA A 1 103 ? -10.709 8.398 1.586 1.00 97.19 103 ALA A CA 1
ATOM 787 C C . ALA A 1 103 ? -11.014 7.930 3.018 1.00 97.19 103 ALA A C 1
ATOM 789 O O . ALA A 1 103 ? -12.171 7.772 3.414 1.00 97.19 103 ALA A O 1
ATOM 790 N N . LEU A 1 104 ? -9.950 7.700 3.787 1.00 96.56 104 LEU A N 1
ATOM 791 C CA . LEU A 1 104 ? -10.064 7.365 5.200 1.00 96.56 104 LEU A CA 1
ATOM 792 C C . LEU A 1 104 ? -10.516 8.601 5.987 1.00 96.56 104 LEU A C 1
ATOM 794 O O . LEU A 1 104 ? -10.545 9.712 5.465 1.00 96.56 104 LEU A O 1
ATOM 798 N N . HIS A 1 105 ? -10.850 8.418 7.260 1.00 94.69 105 HIS A N 1
ATOM 799 C CA . HIS A 1 105 ? -11.108 9.527 8.174 1.00 94.69 105 HIS A CA 1
ATOM 800 C C . HIS A 1 105 ? -10.226 9.356 9.408 1.00 94.69 105 HIS A C 1
ATOM 802 O O . HIS A 1 105 ? -10.491 8.507 10.261 1.00 94.69 105 HIS A O 1
ATOM 808 N N . ASN A 1 106 ? -9.144 10.130 9.481 1.00 92.62 106 ASN A N 1
ATOM 809 C CA . ASN A 1 106 ? -8.189 10.063 10.573 1.00 92.62 106 ASN A CA 1
ATOM 810 C C . ASN A 1 106 ? -8.837 10.607 11.858 1.00 92.62 106 ASN A C 1
ATOM 812 O O . ASN A 1 106 ? -9.141 11.800 11.931 1.00 92.62 106 ASN A O 1
ATOM 816 N N . PRO A 1 107 ? -9.003 9.778 12.903 1.00 85.25 107 PRO A N 1
ATOM 817 C CA . PRO A 1 107 ? -9.653 10.204 14.140 1.00 85.25 107 PRO A CA 1
ATOM 818 C C . PRO A 1 107 ? -8.841 11.237 14.937 1.00 85.25 107 PRO A C 1
ATOM 820 O O . PRO A 1 107 ? -9.408 11.914 15.789 1.00 85.25 107 PRO A O 1
ATOM 823 N N . ASN A 1 108 ? -7.536 11.366 14.678 1.00 88.88 108 ASN A N 1
ATOM 824 C CA . ASN A 1 108 ? -6.639 12.253 15.421 1.00 88.88 108 ASN A CA 1
ATOM 825 C C . ASN A 1 108 ? -6.492 13.639 14.774 1.00 88.88 108 ASN A C 1
ATOM 827 O O . ASN A 1 108 ? -6.209 14.604 15.478 1.00 88.88 108 ASN A O 1
ATOM 831 N N . SER A 1 109 ? -6.661 13.748 13.451 1.00 89.62 109 SER A N 1
ATOM 832 C CA . SER A 1 109 ? -6.513 15.014 12.709 1.00 89.62 109 SER A CA 1
ATOM 833 C C . SER A 1 109 ? -7.801 15.506 12.043 1.00 89.62 109 SER A C 1
ATOM 835 O O . SER A 1 109 ? -7.862 16.665 11.644 1.00 89.62 109 SER A O 1
ATOM 837 N N . GLY A 1 110 ? -8.808 14.644 11.867 1.00 90.69 110 GLY A N 1
ATOM 838 C CA . GLY A 1 110 ? -10.007 14.935 11.072 1.00 90.69 110 GLY A CA 1
ATOM 839 C C . GLY A 1 110 ? -9.762 14.992 9.557 1.00 90.69 110 GLY A C 1
ATOM 840 O O . GLY A 1 110 ? -10.665 15.342 8.802 1.00 90.69 110 GLY A O 1
ATOM 841 N N . THR A 1 111 ? -8.550 14.669 9.093 1.00 93.00 111 THR A N 1
ATOM 842 C CA . THR A 1 111 ? -8.188 14.644 7.665 1.00 93.00 111 THR A CA 1
ATOM 843 C C . THR A 1 111 ? -8.267 13.226 7.095 1.00 93.00 111 THR A C 1
ATOM 845 O O . THR A 1 111 ? -8.516 12.266 7.818 1.00 93.00 111 THR A O 1
ATOM 848 N N . TRP A 1 112 ? -8.047 13.057 5.789 1.00 95.25 112 TRP A N 1
ATOM 849 C CA . TRP A 1 112 ? -8.047 11.732 5.154 1.00 95.25 112 TRP A CA 1
ATOM 850 C C . TRP A 1 112 ? -6.770 10.919 5.410 1.00 95.25 112 TRP A C 1
ATOM 852 O O . TRP A 1 112 ? -6.771 9.696 5.282 1.00 95.25 112 TRP A O 1
ATOM 862 N N . ARG A 1 113 ? -5.664 11.596 5.736 1.00 96.81 113 ARG A N 1
ATOM 863 C CA . ARG A 1 113 ? -4.324 11.008 5.811 1.00 96.81 113 ARG A CA 1
ATOM 864 C C . ARG A 1 113 ? -4.114 10.309 7.148 1.00 96.81 113 ARG A C 1
ATOM 866 O O . ARG A 1 113 ? -4.182 10.964 8.186 1.00 96.81 113 ARG A O 1
ATOM 873 N N . ILE A 1 114 ? -3.797 9.015 7.130 1.00 98.12 114 ILE A N 1
ATOM 874 C CA . ILE A 1 114 ? -3.353 8.250 8.302 1.00 98.12 114 ILE A CA 1
ATOM 875 C C . ILE A 1 114 ? -1.891 7.815 8.079 1.00 98.12 114 ILE A C 1
ATOM 877 O O . ILE A 1 114 ? -1.658 6.861 7.339 1.00 98.12 114 ILE A O 1
ATOM 881 N N . PRO A 1 115 ? -0.908 8.476 8.719 1.00 96.69 115 PRO A N 1
ATOM 882 C CA . PRO A 1 115 ? 0.514 8.244 8.428 1.00 96.69 115 PRO A CA 1
ATOM 883 C C . PRO A 1 115 ? 1.138 7.057 9.167 1.00 96.69 115 PRO A C 1
ATOM 885 O O . PRO A 1 115 ? 2.195 6.555 8.803 1.00 96.69 115 PRO A O 1
ATOM 888 N N . GLY A 1 116 ? 0.489 6.577 10.230 1.00 96.81 116 GLY A N 1
ATOM 889 C CA . GLY A 1 116 ? 1.003 5.484 11.051 1.00 96.81 116 GLY A CA 1
ATOM 890 C C . GLY A 1 116 ? 0.308 4.160 10.761 1.00 96.81 116 GLY A C 1
ATOM 891 O O . GLY A 1 116 ? -0.920 4.095 10.788 1.00 96.81 116 GLY A O 1
ATOM 892 N N . VAL A 1 117 ? 1.079 3.080 10.597 1.00 98.06 117 VAL A N 1
ATOM 893 C CA . VAL A 1 117 ? 0.555 1.704 10.452 1.00 98.06 117 VAL A CA 1
ATOM 894 C C . VAL A 1 117 ? -0.297 1.300 11.655 1.00 98.06 117 VAL A C 1
ATOM 896 O O . VAL A 1 117 ? -1.363 0.707 11.495 1.00 98.06 117 VAL A O 1
ATOM 899 N N . TYR A 1 118 ? 0.148 1.651 12.863 1.00 96.88 118 TYR A N 1
ATOM 900 C CA . TYR A 1 118 ? -0.603 1.389 14.090 1.00 96.88 118 TYR A CA 1
ATOM 901 C C . TYR A 1 118 ? -1.972 2.090 14.064 1.00 96.88 118 TYR A C 1
ATOM 903 O O . TYR A 1 118 ? -3.004 1.443 14.211 1.00 96.88 118 TYR A O 1
ATOM 911 N N . THR A 1 119 ? -2.001 3.390 13.757 1.00 97.00 119 THR A N 1
ATOM 912 C CA . THR A 1 119 ? -3.247 4.166 13.635 1.00 97.00 119 THR A CA 1
ATOM 913 C C . THR A 1 119 ? -4.149 3.644 12.514 1.00 97.00 119 THR A C 1
ATOM 915 O O . THR A 1 119 ? -5.368 3.608 12.667 1.00 97.00 119 THR A O 1
ATOM 918 N N . LEU A 1 120 ? -3.572 3.204 11.392 1.00 98.31 120 LEU A N 1
ATOM 919 C CA . LEU A 1 120 ? -4.312 2.601 10.282 1.00 98.31 120 LEU A CA 1
ATOM 920 C C . LEU A 1 120 ? -4.943 1.260 10.687 1.00 98.31 120 LEU A C 1
ATOM 922 O O . LEU A 1 120 ? -6.086 0.977 10.330 1.00 98.31 120 LEU A O 1
ATOM 926 N N . THR A 1 121 ? -4.224 0.463 11.476 1.00 98.31 121 THR A N 1
ATOM 927 C CA . THR A 1 121 ? -4.736 -0.782 12.061 1.00 98.31 121 THR A CA 1
ATOM 928 C C . THR A 1 121 ? -5.916 -0.499 12.984 1.00 98.31 121 THR A C 1
ATOM 930 O O . THR A 1 121 ? -6.984 -1.091 12.812 1.00 98.31 121 THR A O 1
ATOM 933 N N . GLU A 1 122 ? -5.763 0.450 13.914 1.00 97.56 122 GLU A N 1
ATOM 934 C CA . GLU A 1 122 ? -6.846 0.858 14.813 1.00 97.56 122 GLU A CA 1
ATOM 935 C C . GLU A 1 122 ? -8.060 1.391 14.044 1.00 97.56 122 GLU A C 1
ATOM 937 O O . GLU A 1 122 ? -9.195 1.101 14.420 1.00 97.56 122 GLU A O 1
ATOM 942 N N . TYR A 1 123 ? -7.842 2.134 12.953 1.00 97.62 123 TYR A N 1
ATOM 943 C CA . TYR A 1 123 ? -8.917 2.622 12.093 1.00 97.62 123 TYR A CA 1
ATOM 944 C C . TYR A 1 123 ? -9.742 1.461 11.521 1.00 97.62 123 TYR A C 1
ATOM 946 O O . TYR A 1 123 ? -10.953 1.405 11.738 1.00 97.62 123 TYR A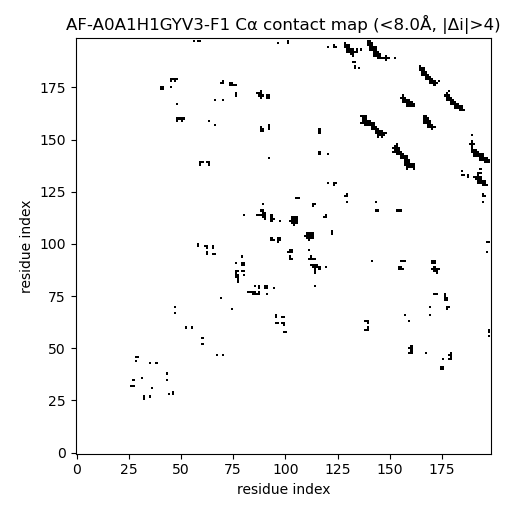 O 1
ATOM 954 N N . PHE A 1 124 ? -9.106 0.491 10.852 1.00 98.19 124 PHE A N 1
ATOM 955 C CA . PHE A 1 124 ? -9.833 -0.656 10.299 1.00 98.19 124 PHE A CA 1
ATOM 956 C C . PHE A 1 124 ? -10.520 -1.481 11.388 1.00 98.19 124 PHE A C 1
ATOM 958 O O . PHE A 1 124 ? -11.636 -1.959 11.176 1.00 98.19 124 PHE A O 1
ATOM 965 N N . GLN A 1 125 ? -9.893 -1.624 12.556 1.00 97.56 125 GLN A N 1
ATOM 966 C CA . GLN A 1 125 ? -10.485 -2.330 13.686 1.00 97.56 125 GLN A CA 1
ATOM 967 C C . GLN A 1 125 ? -11.755 -1.633 14.192 1.00 97.56 125 GLN A C 1
ATOM 969 O O . GLN A 1 125 ? -12.790 -2.284 14.333 1.00 97.56 125 GLN A O 1
ATOM 974 N N . ARG A 1 126 ? -11.701 -0.315 14.426 1.00 96.31 126 ARG A N 1
ATOM 975 C CA . ARG A 1 126 ? -12.843 0.481 14.916 1.00 96.31 126 ARG A CA 1
ATOM 976 C C . ARG A 1 126 ? -13.997 0.515 13.921 1.00 96.31 126 ARG A C 1
ATOM 978 O O . ARG A 1 126 ? -15.150 0.450 14.329 1.00 96.31 126 ARG A O 1
ATOM 985 N N . GLU A 1 127 ? -13.691 0.542 12.628 1.00 96.19 127 GLU A N 1
ATOM 986 C CA . GLU A 1 127 ? -14.690 0.493 11.557 1.00 96.19 127 GLU A CA 1
ATOM 987 C C . GLU A 1 127 ? -15.289 -0.910 11.328 1.00 96.19 127 GLU A C 1
ATOM 989 O O . GLU A 1 127 ? -16.109 -1.089 10.422 1.00 96.19 127 GLU A O 1
ATOM 994 N N . GLY A 1 128 ? -14.862 -1.928 12.090 1.00 97.12 128 GLY A N 1
ATOM 995 C CA . GLY A 1 128 ? -15.292 -3.319 11.904 1.00 97.12 128 GLY A CA 1
ATOM 996 C C . GLY A 1 128 ? -14.824 -3.928 10.577 1.00 97.12 128 GLY A C 1
ATOM 997 O O . GLY A 1 128 ? -15.458 -4.838 10.044 1.00 97.12 128 GLY A O 1
ATOM 998 N N . ARG A 1 129 ? -13.733 -3.397 10.015 1.00 97.50 129 ARG A N 1
ATOM 999 C CA . ARG A 1 129 ? -13.182 -3.716 8.687 1.00 97.50 129 ARG A CA 1
ATOM 1000 C C . ARG A 1 129 ? -11.807 -4.374 8.755 1.00 97.50 129 ARG A C 1
ATOM 1002 O O . ARG A 1 129 ? -11.162 -4.510 7.724 1.00 97.50 129 ARG A O 1
ATOM 1009 N N . LEU A 1 130 ? -11.354 -4.778 9.938 1.00 98.50 130 LEU A N 1
ATOM 1010 C CA . LEU A 1 130 ? -10.148 -5.582 10.100 1.00 98.50 130 LEU A CA 1
ATOM 1011 C C . LEU A 1 130 ? -10.526 -7.064 10.140 1.00 98.50 130 LEU A C 1
ATOM 1013 O O . LEU A 1 130 ? -11.274 -7.502 11.016 1.00 98.50 130 LEU A O 1
ATOM 1017 N N . ARG A 1 131 ? -10.008 -7.839 9.190 1.00 98.31 131 ARG A N 1
ATOM 1018 C CA . ARG A 1 131 ? -10.079 -9.301 9.196 1.00 98.31 131 ARG A CA 1
ATOM 1019 C C . ARG A 1 131 ? -8.812 -9.889 9.820 1.00 98.31 131 ARG A C 1
ATOM 1021 O O . ARG A 1 131 ? -7.747 -9.292 9.666 1.00 98.31 131 ARG A O 1
ATOM 1028 N N . PRO A 1 132 ? -8.918 -11.027 10.526 1.00 97.38 132 PRO A N 1
ATOM 1029 C CA . PRO A 1 132 ? -7.773 -11.670 11.171 1.00 97.38 132 PRO A CA 1
ATOM 1030 C C . PRO A 1 132 ? -6.733 -12.159 10.153 1.00 97.38 132 PRO A C 1
ATOM 1032 O O . PRO A 1 132 ? -7.013 -12.256 8.961 1.00 97.38 132 PRO A O 1
ATOM 1035 N N . ALA A 1 133 ? -5.523 -12.468 10.619 1.00 96.62 133 ALA A N 1
ATOM 1036 C CA . ALA A 1 133 ? -4.395 -12.861 9.769 1.00 96.62 133 ALA A CA 1
ATOM 1037 C C . ALA A 1 133 ? -4.600 -14.174 8.986 1.00 96.62 133 ALA A C 1
ATOM 1039 O O . ALA A 1 133 ? -3.973 -14.368 7.948 1.00 96.62 133 ALA A O 1
ATOM 1040 N N . ASP A 1 134 ? -5.477 -15.059 9.461 1.00 94.19 134 ASP A N 1
ATOM 1041 C CA . ASP A 1 134 ? -5.872 -16.307 8.793 1.00 94.19 134 ASP A CA 1
ATOM 1042 C C . ASP A 1 134 ? -6.977 -16.109 7.738 1.00 94.19 134 ASP A C 1
ATOM 1044 O O . ASP A 1 134 ? -7.356 -17.048 7.033 1.00 94.19 134 ASP A O 1
ATOM 1048 N N . HIS A 1 135 ? -7.485 -14.884 7.583 1.00 95.44 135 HIS A N 1
ATOM 1049 C CA . HIS A 1 135 ? -8.386 -14.535 6.497 1.00 95.44 135 HIS A CA 1
ATOM 1050 C C . HIS A 1 135 ? -7.670 -14.632 5.149 1.00 95.44 135 HIS A C 1
ATOM 1052 O O . HIS A 1 135 ? -6.568 -14.117 4.973 1.00 95.44 135 HIS A O 1
ATOM 1058 N N . ARG A 1 136 ? -8.336 -15.232 4.158 1.00 96.69 136 ARG A N 1
ATOM 1059 C CA . ARG A 1 136 ? -7.872 -15.197 2.771 1.00 96.69 136 ARG A CA 1
ATOM 1060 C C . ARG A 1 136 ? -8.234 -13.840 2.150 1.00 96.69 136 ARG A C 1
ATOM 1062 O O . ARG A 1 136 ? -9.423 -13.614 1.928 1.00 96.69 136 ARG A O 1
ATOM 1069 N N . PRO A 1 137 ? -7.257 -12.966 1.850 1.00 97.31 137 PRO A N 1
ATOM 1070 C CA . PRO A 1 137 ? -7.538 -11.631 1.349 1.00 97.31 137 PRO A CA 1
ATOM 1071 C C . PRO A 1 137 ? -8.023 -11.655 -0.102 1.00 97.31 137 PRO A C 1
ATOM 1073 O O . PRO A 1 137 ? -7.849 -12.631 -0.837 1.00 97.31 137 PRO A O 1
ATOM 1076 N N . THR A 1 138 ? -8.593 -10.534 -0.525 1.00 97.44 138 THR A N 1
ATOM 1077 C CA . THR A 1 138 ? -8.983 -10.240 -1.908 1.00 97.44 138 THR A CA 1
ATOM 1078 C C . THR A 1 138 ? -8.124 -9.092 -2.453 1.00 97.44 138 THR A C 1
ATOM 1080 O O . THR A 1 138 ? -7.799 -8.173 -1.697 1.00 97.44 138 THR A O 1
ATOM 1083 N N . PRO A 1 139 ? -7.760 -9.074 -3.753 1.00 98.44 139 PRO A N 1
ATOM 1084 C CA . PRO A 1 139 ? -7.095 -7.918 -4.357 1.00 98.44 139 PRO A CA 1
ATOM 1085 C C . PRO A 1 139 ? -7.803 -6.591 -4.037 1.00 98.44 139 PRO A C 1
ATOM 1087 O O . PRO A 1 139 ? -9.022 -6.470 -4.176 1.00 98.44 139 PRO A O 1
ATOM 1090 N N . GLY A 1 140 ? -7.041 -5.608 -3.565 1.00 98.50 140 GLY A N 1
ATOM 1091 C CA . GLY A 1 140 ? -7.518 -4.331 -3.029 1.00 98.50 140 GLY A CA 1
ATOM 1092 C C . GLY A 1 140 ? -7.606 -4.272 -1.497 1.00 98.50 140 GLY A C 1
ATOM 1093 O O . GLY A 1 140 ? -7.788 -3.182 -0.960 1.00 98.50 140 GLY A O 1
ATOM 1094 N N . ASP A 1 141 ? -7.462 -5.393 -0.781 1.00 98.75 141 ASP A N 1
ATOM 1095 C CA . ASP A 1 141 ? -7.324 -5.378 0.683 1.00 98.75 141 ASP A CA 1
ATOM 1096 C C . ASP A 1 141 ? -5.965 -4.806 1.109 1.00 98.75 141 ASP A C 1
ATOM 1098 O O . ASP A 1 141 ? -5.009 -4.787 0.333 1.00 98.75 141 ASP A O 1
ATOM 1102 N N . VAL A 1 142 ? -5.868 -4.354 2.357 1.00 98.81 142 VAL A N 1
ATOM 1103 C CA . VAL A 1 142 ? -4.650 -3.780 2.939 1.00 98.81 142 VAL A CA 1
ATOM 1104 C C . VAL A 1 142 ? -4.094 -4.750 3.973 1.00 98.81 142 VAL A C 1
ATOM 1106 O O . VAL A 1 142 ? -4.734 -4.982 4.993 1.00 98.81 142 VAL A O 1
ATOM 1109 N N . VAL A 1 143 ? -2.911 -5.311 3.746 1.00 98.75 143 VAL A N 1
ATOM 1110 C CA . VAL A 1 143 ? -2.239 -6.164 4.737 1.00 98.75 143 VAL A CA 1
ATOM 1111 C C . VAL A 1 143 ? -1.466 -5.304 5.733 1.00 98.75 143 VAL A C 1
ATOM 1113 O O . VAL A 1 143 ? -0.729 -4.403 5.337 1.00 98.75 143 VAL A O 1
ATOM 1116 N N . LEU A 1 144 ? -1.635 -5.582 7.025 1.00 98.69 144 LEU A N 1
ATOM 1117 C CA . LEU A 1 144 ? -1.029 -4.834 8.127 1.00 98.69 144 LEU A CA 1
ATOM 1118 C C . LEU A 1 144 ? -0.024 -5.726 8.860 1.00 98.69 144 LEU A C 1
ATOM 1120 O O . LEU A 1 144 ? -0.385 -6.798 9.351 1.00 98.69 144 LEU A O 1
ATOM 1124 N N . TYR A 1 145 ? 1.226 -5.276 8.952 1.00 98.38 145 TYR A N 1
ATOM 1125 C CA . TYR A 1 145 ? 2.323 -6.023 9.566 1.00 98.38 145 TYR A CA 1
ATOM 1126 C C . TYR A 1 145 ? 2.710 -5.437 10.927 1.00 98.38 145 TYR A C 1
ATOM 1128 O O . TYR A 1 145 ? 2.767 -4.217 11.113 1.00 98.38 145 TYR A O 1
ATOM 1136 N N . ALA A 1 146 ? 2.997 -6.322 11.875 1.00 97.81 146 ALA A N 1
ATOM 1137 C CA . ALA A 1 146 ? 3.465 -5.996 13.212 1.00 97.81 146 ALA A CA 1
ATOM 1138 C C . ALA A 1 146 ? 4.996 -5.797 13.231 1.00 97.81 146 ALA A C 1
ATOM 1140 O O . ALA A 1 146 ? 5.692 -6.332 12.363 1.00 97.81 146 ALA A O 1
ATOM 1141 N N . PRO A 1 147 ? 5.557 -5.070 14.218 1.00 97.50 147 PRO A N 1
ATOM 1142 C CA . PRO A 1 147 ? 7.007 -4.895 14.369 1.00 97.50 147 PRO A CA 1
ATOM 1143 C C . PRO A 1 147 ? 7.821 -6.197 14.328 1.00 97.50 147 PRO A C 1
ATOM 1145 O O . PRO A 1 147 ? 8.962 -6.191 13.867 1.00 97.50 147 PRO A O 1
ATOM 1148 N N . GLU A 1 148 ? 7.232 -7.302 14.783 1.00 96.25 148 GLU A N 1
ATOM 1149 C CA . GLU A 1 148 ? 7.852 -8.623 14.884 1.00 96.25 148 GLU A CA 1
ATOM 1150 C C . GLU A 1 148 ? 7.953 -9.348 13.534 1.00 96.25 148 GLU A C 1
ATOM 1152 O O . GLU A 1 148 ? 8.648 -10.361 13.442 1.00 96.25 148 GLU A O 1
ATOM 1157 N N . HIS A 1 149 ? 7.282 -8.861 12.481 1.00 96.44 149 HIS A N 1
ATOM 1158 C CA . HIS A 1 149 ? 7.330 -9.505 11.173 1.00 96.44 149 HIS A CA 1
ATOM 1159 C C . HIS A 1 149 ? 8.773 -9.512 10.626 1.00 96.44 149 HIS A C 1
ATOM 1161 O O . HIS A 1 149 ? 9.375 -8.446 10.466 1.00 96.44 1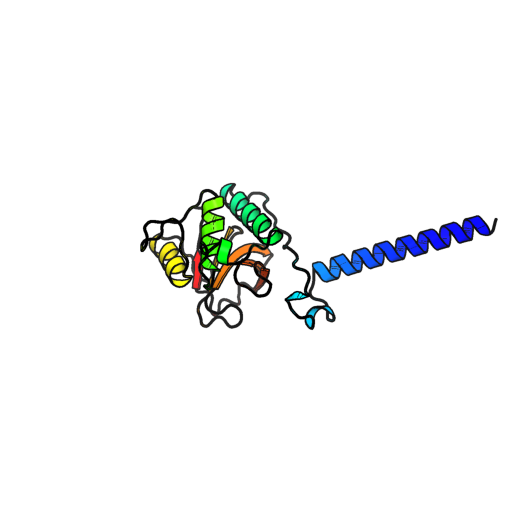49 HIS A O 1
ATOM 1167 N N . PRO A 1 150 ? 9.332 -10.678 10.249 1.00 92.69 150 PRO A N 1
ATOM 1168 C CA . PRO A 1 150 ? 10.771 -10.838 10.028 1.00 92.69 150 PRO A CA 1
ATOM 1169 C C . PRO A 1 150 ? 11.314 -10.027 8.845 1.00 92.69 150 PRO A C 1
ATOM 1171 O O . PRO A 1 150 ? 12.439 -9.539 8.903 1.00 92.69 150 PRO A O 1
ATOM 1174 N N . ALA A 1 151 ? 10.524 -9.878 7.776 1.00 91.69 151 ALA A N 1
ATOM 1175 C CA . ALA A 1 151 ? 10.915 -9.107 6.592 1.00 91.69 151 ALA A CA 1
ATOM 1176 C C . ALA A 1 151 ? 10.404 -7.656 6.640 1.00 91.69 151 ALA A C 1
ATOM 1178 O O . ALA A 1 151 ? 11.184 -6.712 6.577 1.00 91.69 151 ALA A O 1
ATOM 1179 N N . MET A 1 152 ? 9.085 -7.487 6.770 1.00 94.12 152 MET A N 1
ATOM 1180 C CA . MET A 1 152 ? 8.423 -6.182 6.719 1.00 94.12 152 MET A CA 1
ATOM 1181 C C . MET A 1 152 ? 8.597 -5.306 7.962 1.00 94.12 152 MET A C 1
ATOM 1183 O O . MET A 1 152 ? 8.563 -4.084 7.830 1.00 94.12 152 MET A O 1
ATOM 1187 N N . ARG A 1 153 ? 8.796 -5.884 9.158 1.00 95.44 153 ARG A N 1
ATOM 1188 C CA . ARG A 1 153 ? 8.611 -5.166 10.434 1.00 95.44 153 ARG A CA 1
ATOM 1189 C C . ARG A 1 153 ? 7.235 -4.471 10.445 1.00 95.44 153 ARG A C 1
ATOM 1191 O O . ARG A 1 153 ? 6.304 -4.939 9.794 1.00 95.44 153 ARG A O 1
ATOM 1198 N N . GLN A 1 154 ? 7.085 -3.358 11.165 1.00 97.38 154 GLN A N 1
ATOM 1199 C CA . GLN A 1 154 ? 5.842 -2.588 11.144 1.00 97.38 154 GLN A CA 1
ATOM 1200 C C . GLN A 1 154 ? 5.663 -1.908 9.780 1.00 97.38 154 GLN A C 1
ATOM 1202 O O . GLN A 1 154 ? 6.395 -0.977 9.441 1.00 97.38 154 GLN A O 1
ATOM 1207 N N . HIS A 1 155 ? 4.690 -2.378 9.002 1.00 98.56 155 HIS A N 1
ATOM 1208 C CA . HIS A 1 155 ? 4.506 -1.960 7.615 1.00 98.56 155 HIS A CA 1
ATOM 1209 C C . HIS A 1 155 ? 3.074 -2.192 7.130 1.00 98.56 155 HIS A C 1
ATOM 1211 O O . HIS A 1 155 ? 2.270 -2.828 7.814 1.00 98.56 155 HIS A O 1
ATOM 1217 N N . THR A 1 156 ? 2.753 -1.720 5.927 1.00 98.75 156 THR A N 1
ATOM 1218 C CA . THR A 1 156 ? 1.466 -1.992 5.282 1.00 98.75 156 THR A CA 1
ATOM 1219 C C . THR A 1 156 ? 1.573 -1.938 3.764 1.00 98.75 156 THR A C 1
ATOM 1221 O O . THR A 1 156 ? 2.238 -1.052 3.230 1.00 98.75 156 THR A O 1
ATOM 1224 N N . ASN A 1 157 ? 0.889 -2.863 3.085 1.00 98.75 157 ASN A N 1
ATOM 1225 C CA . ASN A 1 157 ? 0.837 -2.958 1.623 1.00 98.75 157 ASN A CA 1
ATOM 1226 C C . ASN A 1 157 ? -0.607 -3.185 1.151 1.00 98.75 157 ASN A C 1
ATOM 1228 O O . ASN A 1 157 ? -1.442 -3.690 1.903 1.00 98.75 157 ASN A O 1
ATOM 1232 N N . PHE A 1 158 ? -0.887 -2.930 -0.128 1.00 98.88 158 PHE A N 1
ATOM 1233 C CA . PHE A 1 158 ? -2.078 -3.475 -0.781 1.00 98.88 158 PHE A CA 1
ATOM 1234 C C . PHE A 1 158 ? -1.832 -4.902 -1.249 1.00 98.88 158 PHE A C 1
ATOM 1236 O O . PHE A 1 158 ? -0.795 -5.194 -1.840 1.00 98.88 158 PHE A O 1
ATOM 1243 N N . VAL A 1 159 ? -2.812 -5.776 -1.064 1.00 98.69 159 VAL A N 1
ATOM 1244 C CA . VAL A 1 159 ? -2.895 -7.060 -1.758 1.00 98.69 159 VAL A CA 1
ATOM 1245 C C . VAL A 1 159 ? -3.290 -6.784 -3.204 1.00 98.69 159 VAL A C 1
ATOM 1247 O O . VAL A 1 159 ? -4.316 -6.159 -3.456 1.00 98.69 159 VAL A O 1
ATOM 1250 N N . VAL A 1 160 ? -2.491 -7.246 -4.164 1.00 98.62 160 VAL A N 1
ATOM 1251 C CA . VAL A 1 160 ? -2.754 -7.030 -5.598 1.00 98.62 160 VAL A CA 1
ATOM 1252 C C . VAL A 1 160 ? -3.066 -8.320 -6.346 1.00 98.62 160 VAL A C 1
ATOM 1254 O O . VAL A 1 160 ? -3.741 -8.274 -7.365 1.00 98.62 160 VAL A O 1
ATOM 1257 N N . ALA A 1 161 ? -2.636 -9.477 -5.841 1.00 97.44 161 ALA A N 1
ATOM 1258 C CA . ALA A 1 161 ? -2.993 -10.772 -6.413 1.00 97.44 161 ALA A CA 1
ATOM 1259 C C . ALA A 1 161 ? -2.976 -11.870 -5.346 1.00 97.44 161 ALA A C 1
ATOM 1261 O O . ALA A 1 161 ? -2.183 -11.818 -4.405 1.00 97.44 161 ALA A O 1
ATOM 1262 N N . VAL A 1 162 ? -3.826 -12.884 -5.522 1.00 96.25 162 VAL A N 1
ATOM 1263 C CA . VAL A 1 162 ? -3.835 -14.100 -4.699 1.00 96.25 162 VAL A CA 1
ATOM 1264 C C . VAL A 1 162 ? -3.987 -15.309 -5.620 1.00 96.25 162 VAL A C 1
ATOM 1266 O O . VAL A 1 162 ? -5.026 -15.467 -6.261 1.00 96.25 162 VAL A O 1
ATOM 1269 N N . SER A 1 163 ? -2.968 -16.167 -5.684 1.00 93.81 163 SER A N 1
ATOM 1270 C CA . SER A 1 163 ? -2.936 -17.360 -6.540 1.00 93.81 163 SER A CA 1
ATOM 1271 C C . SER A 1 163 ? -2.624 -18.597 -5.703 1.00 93.81 163 SER A C 1
ATOM 1273 O O . SER A 1 163 ? -1.527 -18.742 -5.167 1.00 93.81 163 SER A O 1
ATOM 1275 N N . GLY A 1 164 ? -3.610 -19.486 -5.543 1.00 93.31 164 GLY A N 1
ATOM 1276 C CA . GLY A 1 164 ? -3.519 -20.580 -4.574 1.00 93.31 164 GLY A CA 1
ATOM 1277 C C . GLY A 1 164 ? -3.283 -20.038 -3.159 1.00 93.31 164 GLY A C 1
ATOM 1278 O O . GLY A 1 164 ? -4.115 -19.272 -2.657 1.00 93.31 164 GLY A O 1
ATOM 1279 N N . ASP A 1 165 ? -2.141 -20.418 -2.575 1.00 94.25 165 ASP A N 1
ATOM 1280 C CA . ASP A 1 165 ? -1.658 -19.959 -1.265 1.00 94.25 165 ASP A CA 1
ATOM 1281 C C . ASP A 1 165 ? -0.704 -18.761 -1.345 1.00 94.25 165 ASP A C 1
ATOM 1283 O O . ASP A 1 165 ? -0.278 -18.265 -0.307 1.00 94.25 165 ASP A O 1
ATOM 1287 N N . GLU A 1 166 ? -0.304 -18.321 -2.536 1.00 96.12 166 GLU A N 1
ATOM 1288 C CA . GLU A 1 166 ? 0.609 -17.190 -2.687 1.00 96.12 166 GLU A CA 1
ATOM 1289 C C . GLU A 1 166 ? -0.176 -15.877 -2.729 1.00 96.12 166 GLU A C 1
ATOM 1291 O O . GLU A 1 166 ? -1.118 -15.716 -3.511 1.00 96.12 166 GLU A O 1
ATOM 1296 N N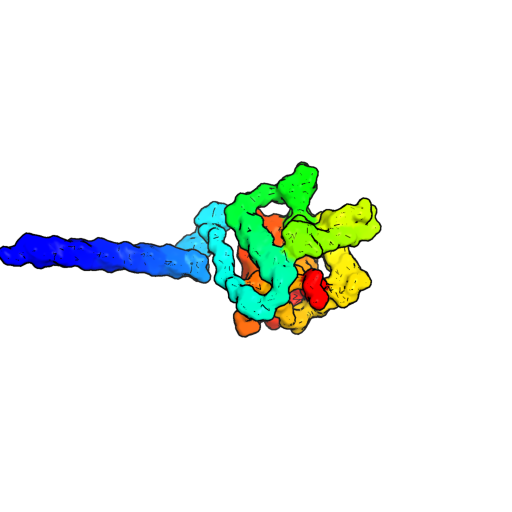 . VAL A 1 167 ? 0.245 -14.918 -1.908 1.00 97.19 167 VAL A N 1
ATOM 1297 C CA . VAL A 1 167 ? -0.259 -13.546 -1.911 1.00 97.19 167 VAL A CA 1
ATOM 1298 C C . VAL A 1 167 ? 0.834 -12.634 -2.446 1.00 97.19 167 VAL A C 1
ATOM 1300 O O . VAL A 1 167 ? 1.966 -12.654 -1.966 1.00 97.19 167 VAL A O 1
ATOM 1303 N N . THR A 1 168 ? 0.490 -11.807 -3.430 1.00 97.56 168 THR A N 1
ATOM 1304 C CA . THR A 1 168 ? 1.346 -10.722 -3.911 1.00 97.56 168 THR A CA 1
ATOM 1305 C C . THR A 1 168 ? 0.799 -9.390 -3.427 1.00 97.56 168 THR A C 1
ATOM 1307 O O . THR A 1 168 ? -0.393 -9.101 -3.552 1.00 97.56 168 THR A O 1
ATOM 1310 N N . THR A 1 169 ? 1.693 -8.561 -2.907 1.00 98.19 169 THR A N 1
ATOM 1311 C CA . THR A 1 169 ? 1.393 -7.243 -2.362 1.00 98.19 169 THR A CA 1
ATOM 1312 C C . THR A 1 169 ? 2.244 -6.177 -3.030 1.00 98.19 169 THR A C 1
ATOM 131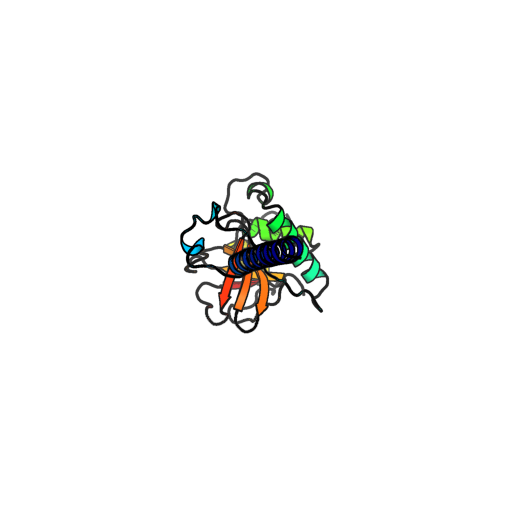4 O O . THR A 1 169 ? 3.321 -6.481 -3.541 1.00 98.19 169 THR A O 1
ATOM 1317 N N . VAL A 1 170 ? 1.769 -4.936 -3.018 1.00 98.50 170 VAL A N 1
ATOM 1318 C CA . VAL A 1 170 ? 2.525 -3.752 -3.430 1.00 98.50 170 VAL A CA 1
ATOM 1319 C C . VAL A 1 170 ? 2.342 -2.676 -2.369 1.00 98.50 170 VAL A C 1
ATOM 1321 O O . VAL A 1 170 ? 1.212 -2.360 -1.991 1.00 98.50 170 VAL A O 1
ATOM 1324 N N . GLY A 1 171 ? 3.446 -2.115 -1.894 1.00 97.88 171 GLY A N 1
ATOM 1325 C CA . GLY A 1 171 ? 3.448 -1.050 -0.901 1.00 97.88 171 GLY A CA 1
ATOM 1326 C C . GLY A 1 171 ? 4.513 -0.005 -1.175 1.00 97.88 171 GLY A C 1
ATOM 1327 O O . GLY A 1 171 ? 5.360 -0.156 -2.056 1.00 97.88 171 GLY A O 1
ATOM 1328 N N . GLY A 1 172 ? 4.412 1.088 -0.425 1.00 97.06 172 GLY A N 1
ATOM 1329 C CA . GLY A 1 172 ? 5.382 2.174 -0.407 1.00 97.06 172 GLY A CA 1
ATOM 1330 C C . GLY A 1 172 ? 6.360 2.034 0.755 1.00 97.06 172 GLY A C 1
ATOM 1331 O O . GLY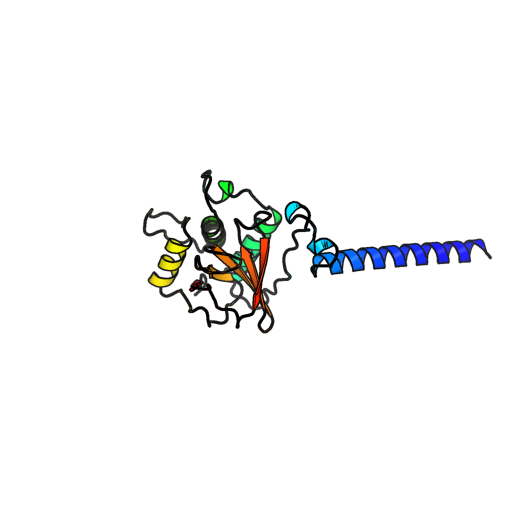 A 1 172 ? 6.145 1.254 1.675 1.00 97.06 172 GLY A O 1
ATOM 1332 N N . ASN A 1 173 ? 7.417 2.841 0.755 1.00 96.31 173 ASN A N 1
ATOM 1333 C CA . ASN A 1 173 ? 8.478 2.832 1.767 1.00 96.31 173 ASN A CA 1
ATOM 1334 C C . ASN A 1 173 ? 9.193 1.475 1.900 1.00 96.31 173 ASN A C 1
ATOM 1336 O O . ASN A 1 173 ? 9.665 1.109 2.978 1.00 96.31 173 ASN A O 1
ATOM 1340 N N . GLN A 1 174 ? 9.250 0.722 0.804 1.00 92.44 174 GLN A N 1
ATOM 1341 C CA . GLN A 1 174 ? 10.045 -0.491 0.681 1.00 92.44 174 GLN A CA 1
ATOM 1342 C C . GLN A 1 174 ? 11.375 -0.161 -0.003 1.00 92.44 174 GLN A C 1
ATOM 1344 O O . GLN A 1 174 ? 11.584 0.937 -0.528 1.00 92.44 174 GLN A O 1
ATOM 1349 N N . GLU A 1 175 ? 12.295 -1.121 -0.020 1.00 85.62 175 GLU A N 1
ATOM 1350 C CA . GLU A 1 175 ? 13.519 -0.992 -0.808 1.00 85.62 175 GLU A CA 1
ATOM 1351 C C . GLU A 1 175 ? 13.162 -0.746 -2.290 1.00 85.62 175 GLU A C 1
ATOM 1353 O O . GLU A 1 175 ? 12.316 -1.442 -2.860 1.00 85.62 175 GLU A O 1
ATOM 1358 N N . GLY A 1 176 ? 13.747 0.291 -2.900 1.00 85.44 176 GLY A N 1
ATOM 1359 C CA . GLY A 1 176 ? 13.392 0.742 -4.254 1.00 85.44 176 GLY A CA 1
ATOM 1360 C C . GLY A 1 176 ? 12.153 1.653 -4.354 1.00 85.44 176 GLY A C 1
ATOM 1361 O O . GLY A 1 176 ? 11.773 2.029 -5.466 1.00 85.44 176 GLY A O 1
ATOM 1362 N N . GLY A 1 177 ? 11.548 2.046 -3.226 1.00 93.62 177 GLY A N 1
ATOM 1363 C CA . GLY A 1 177 ? 10.393 2.946 -3.165 1.00 93.62 177 GLY A CA 1
ATOM 1364 C C . GLY A 1 177 ? 9.074 2.180 -3.092 1.00 93.62 177 GLY A C 1
ATOM 1365 O O . GLY A 1 177 ? 8.748 1.601 -2.054 1.00 93.62 177 GLY A O 1
ATOM 1366 N N . ILE A 1 178 ? 8.306 2.211 -4.182 1.00 96.44 178 ILE A N 1
ATOM 1367 C CA . ILE A 1 178 ? 7.081 1.421 -4.338 1.00 96.44 178 ILE A CA 1
ATOM 1368 C C . ILE A 1 178 ? 7.451 0.093 -4.996 1.00 96.44 178 ILE A C 1
ATOM 1370 O O . ILE A 1 178 ? 7.882 0.073 -6.155 1.00 96.44 178 ILE A O 1
ATOM 1374 N N . SER A 1 179 ? 7.277 -1.007 -4.266 1.00 94.50 179 SER A N 1
ATOM 1375 C CA . SER A 1 179 ? 7.801 -2.321 -4.653 1.00 94.50 179 SER A CA 1
ATOM 1376 C C . SER A 1 179 ? 6.803 -3.442 -4.376 1.00 94.50 179 SER A C 1
ATOM 1378 O O . SER A 1 179 ? 5.923 -3.329 -3.527 1.00 94.50 179 SER A O 1
ATOM 1380 N N . ALA A 1 180 ? 6.932 -4.540 -5.121 1.00 94.75 180 ALA A N 1
ATOM 1381 C CA . ALA A 1 180 ? 6.120 -5.732 -4.921 1.00 94.75 180 ALA A CA 1
ATOM 1382 C C . ALA A 1 180 ? 6.787 -6.693 -3.927 1.00 94.75 180 ALA A C 1
ATOM 1384 O O . ALA A 1 180 ? 8.013 -6.799 -3.877 1.00 94.75 180 ALA A O 1
ATOM 1385 N N . TRP A 1 181 ? 5.984 -7.434 -3.169 1.00 93.81 181 TRP A N 1
ATOM 1386 C CA . TRP A 1 181 ? 6.449 -8.490 -2.270 1.00 93.81 181 TRP A CA 1
ATOM 1387 C C . TRP A 1 181 ? 5.474 -9.664 -2.235 1.00 93.81 181 TRP A C 1
ATOM 1389 O O . TRP A 1 181 ? 4.276 -9.476 -2.454 1.00 93.81 181 TRP A O 1
ATOM 1399 N N . ARG A 1 182 ? 5.977 -10.870 -1.956 1.00 94.38 182 ARG A N 1
ATOM 1400 C CA . ARG A 1 182 ? 5.185 -12.104 -1.927 1.00 94.38 182 ARG A CA 1
ATOM 1401 C C . ARG A 1 182 ? 5.396 -12.884 -0.639 1.00 94.38 182 ARG A C 1
ATOM 1403 O O . ARG A 1 182 ? 6.504 -12.897 -0.110 1.00 94.38 182 ARG A O 1
ATOM 1410 N N . TYR A 1 183 ? 4.348 -13.573 -0.207 1.00 93.75 183 TYR A N 1
ATOM 1411 C CA . TYR A 1 183 ? 4.369 -14.522 0.905 1.00 93.75 183 TYR A CA 1
ATOM 1412 C C . TYR A 1 183 ? 3.301 -15.592 0.723 1.00 93.75 183 TYR A C 1
ATOM 1414 O O . TYR A 1 183 ? 2.464 -15.502 -0.183 1.00 93.75 183 TYR A O 1
ATOM 1422 N N . ARG A 1 184 ? 3.323 -16.609 1.586 1.00 94.06 184 ARG A N 1
ATOM 1423 C CA . ARG A 1 184 ? 2.320 -17.675 1.573 1.00 94.06 184 ARG A CA 1
ATOM 1424 C C . ARG A 1 184 ? 1.294 -17.493 2.688 1.00 94.06 184 ARG A C 1
ATOM 1426 O O . ARG A 1 184 ? 1.662 -17.180 3.809 1.00 94.06 184 ARG A O 1
ATOM 1433 N N . LEU A 1 185 ? 0.019 -17.779 2.425 1.00 90.19 185 LEU A N 1
ATOM 1434 C CA . LEU A 1 185 ? -1.072 -17.691 3.409 1.00 90.19 185 LEU A CA 1
ATOM 1435 C C . LEU A 1 185 ? -0.814 -18.426 4.739 1.00 90.19 185 LEU A C 1
ATOM 1437 O O . LEU A 1 185 ? -1.201 -17.883 5.770 1.00 90.19 185 LEU A O 1
ATOM 1441 N N . PRO A 1 186 ? -0.159 -19.607 4.778 1.00 90.00 186 PRO A N 1
ATOM 1442 C CA . PRO A 1 186 ? 0.178 -20.254 6.048 1.00 90.00 186 PRO A CA 1
ATOM 1443 C C . PRO A 1 186 ? 1.201 -19.476 6.895 1.00 90.00 186 PRO A C 1
ATOM 1445 O O . PRO A 1 186 ? 1.329 -19.731 8.090 1.00 90.00 186 PRO A O 1
ATOM 1448 N N . GLU A 1 187 ? 1.945 -18.543 6.298 1.00 90.12 187 GLU A N 1
ATOM 1449 C CA . GLU A 1 187 ? 2.979 -17.736 6.950 1.00 90.12 187 GLU A CA 1
ATOM 1450 C C . GLU A 1 187 ? 2.359 -16.467 7.553 1.00 90.12 187 GLU A C 1
ATOM 1452 O O . GLU A 1 187 ? 2.564 -15.354 7.077 1.00 90.12 187 GLU A O 1
ATOM 1457 N N . THR A 1 188 ? 1.574 -16.630 8.618 1.00 90.62 188 THR A N 1
ATOM 1458 C CA . THR A 1 188 ? 0.859 -15.515 9.268 1.00 90.62 188 THR A CA 1
ATOM 1459 C C . THR A 1 188 ? 1.662 -14.805 10.360 1.00 90.62 188 THR A C 1
ATOM 1461 O O . THR A 1 188 ? 1.195 -13.820 10.930 1.00 90.62 188 THR A O 1
ATOM 1464 N N . PHE A 1 189 ? 2.868 -15.282 10.686 1.00 94.94 189 PHE A N 1
ATOM 1465 C CA . PHE A 1 189 ? 3.670 -14.709 11.766 1.00 94.94 189 PHE A CA 1
ATOM 1466 C C . PHE A 1 189 ? 4.004 -13.233 11.497 1.00 94.94 189 PHE A C 1
ATOM 1468 O O . PHE A 1 189 ? 4.642 -12.893 10.504 1.00 94.94 189 PHE A O 1
ATOM 1475 N N . GLY A 1 190 ? 3.582 -12.352 12.408 1.00 95.31 190 GLY A N 1
ATOM 1476 C CA . GLY A 1 190 ? 3.765 -10.907 12.277 1.00 95.31 190 GLY A CA 1
ATOM 1477 C C . GLY A 1 190 ? 2.771 -10.220 11.331 1.00 95.31 190 GLY A C 1
ATOM 1478 O O . GLY A 1 190 ? 2.884 -9.015 11.130 1.00 95.31 190 GLY A O 1
ATOM 1479 N N . ILE A 1 191 ? 1.789 -10.929 10.769 1.00 97.94 191 ILE A N 1
ATOM 1480 C CA . ILE A 1 191 ? 0.628 -10.307 10.119 1.00 97.94 191 ILE A CA 1
ATOM 1481 C C . ILE A 1 191 ? -0.411 -10.021 11.203 1.00 97.94 191 ILE A C 1
ATOM 1483 O O . ILE A 1 191 ? -0.852 -10.926 11.908 1.00 97.94 191 ILE A O 1
ATOM 1487 N N . VAL A 1 192 ? -0.809 -8.757 11.341 1.00 98.06 192 VAL A N 1
ATOM 1488 C CA . VAL A 1 192 ? -1.884 -8.358 12.262 1.00 98.06 192 VAL A CA 1
ATOM 1489 C C . VAL A 1 192 ? -3.241 -8.743 11.679 1.00 98.06 192 VAL A C 1
ATOM 1491 O O . VAL A 1 192 ? -4.118 -9.242 12.382 1.00 98.06 192 VAL A O 1
ATOM 1494 N N . GLY A 1 193 ? -3.415 -8.513 10.379 1.00 98.31 193 GLY A N 1
ATOM 1495 C CA . GLY A 1 193 ? -4.650 -8.799 9.669 1.00 98.31 193 GLY A CA 1
ATOM 1496 C C . GLY A 1 193 ? -4.749 -8.045 8.352 1.00 98.31 193 GLY A C 1
ATOM 1497 O O . GLY A 1 193 ? -3.773 -7.470 7.862 1.00 98.31 193 GLY A O 1
ATOM 1498 N N . TYR A 1 194 ? -5.962 -8.032 7.808 1.00 98.69 194 TYR A N 1
ATOM 1499 C CA . TYR A 1 194 ? -6.290 -7.389 6.542 1.00 98.69 194 TYR A CA 1
ATOM 1500 C C . TYR A 1 194 ? -7.376 -6.336 6.745 1.00 98.69 194 TYR A C 1
ATOM 1502 O O . TYR A 1 194 ? -8.501 -6.654 7.135 1.00 98.69 194 TYR A O 1
ATOM 1510 N N . GLY A 1 195 ? -7.044 -5.076 6.490 1.00 98.56 195 GLY A N 1
ATOM 1511 C CA . GLY A 1 195 ? -8.023 -4.009 6.352 1.00 98.56 195 GLY A CA 1
ATOM 1512 C C . GLY A 1 195 ? -8.814 -4.189 5.061 1.00 98.56 195 GLY A C 1
ATOM 1513 O O . GLY A 1 195 ? -8.223 -4.463 4.019 1.00 98.56 195 GLY A O 1
ATOM 1514 N N . ILE A 1 196 ? -10.137 -4.033 5.131 1.00 98.44 196 ILE A N 1
ATOM 1515 C CA . ILE A 1 196 ? -11.070 -4.217 4.011 1.00 98.44 196 ILE A CA 1
ATOM 1516 C C . ILE A 1 196 ? -11.600 -2.846 3.555 1.00 98.44 196 ILE A C 1
ATOM 1518 O O . ILE A 1 196 ? -12.529 -2.305 4.174 1.00 98.44 196 ILE A O 1
ATOM 1522 N N . PRO A 1 197 ? -11.032 -2.233 2.494 1.00 96.69 197 PRO A N 1
ATOM 1523 C CA . PRO A 1 197 ? -11.434 -0.901 2.055 1.00 96.69 197 PRO A CA 1
ATOM 1524 C C . PRO A 1 197 ? -12.791 -0.883 1.344 1.00 96.69 197 PRO A C 1
ATOM 1526 O O . PRO A 1 197 ? -13.516 0.104 1.434 1.00 96.69 197 PRO A O 1
ATOM 1529 N N . VAL A 1 198 ? -13.164 -1.977 0.686 1.00 94.56 198 VAL A N 1
ATOM 1530 C CA . VAL A 1 198 ? -14.409 -2.094 -0.085 1.00 94.56 198 VAL A CA 1
ATOM 1531 C C . VAL A 1 198 ? -15.368 -3.018 0.660 1.00 94.56 198 VAL A C 1
ATOM 1533 O O . VAL A 1 198 ? -14.989 -4.147 0.969 1.00 94.56 198 VAL A O 1
ATOM 1536 N N . ARG A 1 199 ? -16.561 -2.516 0.999 1.00 77.44 199 ARG A N 1
ATOM 1537 C CA . ARG A 1 199 ? -17.604 -3.264 1.721 1.00 77.44 199 ARG A CA 1
ATOM 1538 C C . ARG A 1 199 ? -18.411 -4.159 0.794 1.00 77.44 199 ARG A C 1
ATOM 1540 O O . ARG A 1 199 ? -18.658 -3.719 -0.346 1.00 77.44 199 ARG A O 1
#

Foldseek 3Di:
DPVVVVVVVVVVVVVVVVVVVVVVVVCLLQDPDPVNVPDQLLPRDFHDDDFDCPPPDLLLVQLLVLLVVCSVVLDALCVQVVNDPDQAFQSQVQVSCVSSVLQAQQPVPRGSGDRFLVSVQVRLVVVVQWDALLDDDDQSKKWAFDLFDPQQRGHIWTFRDDDPQKTKTWTASDRSGIHIDIDGSVPSVRTRTIGHSDD

Radius of gyration: 20.74 Å; Cα contacts (8 Å, |Δi|>4): 328; chains: 1; bounding box: 42×38×71 Å

Solvent-accessible surface area (backbone atoms only — not comparable to full-atom values): 10964 Å² total; per-residue (Å²): 124,63,70,65,56,52,53,51,53,50,50,52,50,51,51,50,51,51,52,51,51,51,48,50,54,50,47,56,63,76,37,90,39,87,75,56,70,75,45,58,65,85,73,48,85,89,58,82,77,86,61,85,62,82,91,53,57,72,60,32,47,39,33,49,52,42,50,48,51,46,44,74,65,48,66,60,53,38,72,51,42,80,66,43,96,63,80,22,19,26,12,38,51,27,48,36,30,38,78,34,80,51,54,47,76,23,91,89,77,75,40,43,66,35,55,41,51,67,59,45,50,52,47,24,48,74,71,73,28,51,40,56,40,85,55,84,79,53,58,44,22,33,42,35,34,32,68,77,15,88,85,69,20,65,34,34,28,35,30,49,34,69,58,93,55,38,39,34,28,40,27,33,72,40,83,75,34,39,36,71,52,75,51,46,60,90,69,37,75,33,42,64,20,32,31,51,80,74,131

pLDDT: mean 89.82, std 13.0, range [51.66, 98.88]

Organism: NCBI:txid47312

InterPro domains:
  IPR007921 CHAP domain [PF05257] (85-173)

Sequence (199 aa):
MGLRKAGIAVAAMIAALVVLAAGIVWLSSAYETPLTKHLPAELKPRVYPAVDMTGLDPARVRILENVRREFDANRPGTYFSEGVEEPWCADFVSTVLRDSDLALHNPNSGTWRIPGVYTLTEYFQREGRLRPADHRPTPGDVVLYAPEHPAMRQHTNFVVAVSGDEVTTVGGNQEGGISAWRYRLPETFGIVGYGIPVR

Mean predicted aligned error: 8.78 Å